Protein AF-F8LF29-F1 (afdb_monomer)

Mean predicted aligned error: 11.32 Å

Foldseek 3Di:
DDDDDDDDDDDDDPPDDDQDPVRDDPVVVVVVVVVVVVVPDPVLLVLCLVVVLQLLCQLLLPFVVLVGDLDDQFLSNLLSLVLQLLVLVVVVCVPPPDDDPLVVQLSVLLNLLSVPPPPPPPDPPDPDDPDQPQEDDPHFKHWDRLQAAEDRFGKTKMKGALDPDDDQQAKIKMWIFGLDDPDLPRQKGQGTDMFIDRGSVRVVVLSNVSSVRYHPDCVPNVCSVRPPPTHQLVNCVVPDPDDQDPSSVQLSVLSVVSSPDMDGGSNRGHNSNVRSLVVSLVSQLSSLVNRPVPDHSVRSSVVSVVVSLVSCLRRVVVSSVVSVVSDDDDPSSVVVSVVSSCVRNVD

Secondary structure (DSSP, 8-state):
--PPP-----S---------TTS---HHHHHHHHHHHHHS--HHHHHHHHTHHHHHHHHHT--GGGT-------HHHHHHHHHHHHHHHHHHHTTSTT--HHHHHHHHHHHHHHHTTTTSSS-TT--PPPPS--S-SSSSEEEESS--EETTEE-EEEEEESSSS--TTS-EEEEEE----SSTT-SEE--EEEEEESSHHHHHHHHHHHHTTTT--HHHHHHHHT-TTSPPHHHHHHH--S---HHHHHHHHHHHHHHH--EE---SS-HHHHHHHHHHHHHHHHHHHHH-SSS-HHHHHHHHHHHHHHHIIIIIHHHHHHHHHHS---HHHHHHHHHHHHHHH--

Radius of gyration: 22.42 Å; Cα contacts (8 Å, |Δi|>4): 469; chains: 1; bounding box: 47×81×50 Å

Solvent-accessible surface area (backbone atoms only — not comparable to full-atom values): 19720 Å² total; per-residue (Å²): 143,81,83,84,81,84,81,89,75,82,91,73,90,74,83,76,77,82,71,50,100,80,74,56,81,61,66,65,57,56,52,50,50,53,52,50,58,69,67,45,79,52,66,41,57,52,50,36,58,80,37,33,66,48,47,49,26,11,74,71,43,41,28,59,96,77,75,39,66,55,76,62,92,47,47,61,46,19,47,28,47,51,49,53,28,50,52,48,33,50,64,61,49,78,72,53,91,81,73,56,75,65,58,58,50,35,52,51,38,42,47,57,21,61,62,83,58,82,80,71,88,64,62,100,84,55,87,69,74,83,70,85,80,81,65,46,88,88,40,60,42,22,64,38,77,69,33,48,32,32,64,86,46,43,26,32,33,33,37,26,55,46,51,94,69,90,56,64,74,42,47,31,38,38,35,42,27,38,71,58,52,93,44,98,81,42,64,54,20,52,33,37,50,50,34,50,30,67,22,47,72,59,45,50,54,47,49,55,56,49,39,67,29,55,71,34,56,64,89,67,38,49,58,68,79,64,38,85,87,58,41,33,47,64,59,47,65,73,71,48,90,66,90,71,51,71,68,31,46,52,49,41,54,37,47,47,51,47,43,66,40,74,43,75,40,80,87,41,26,18,47,32,31,41,28,42,53,51,48,52,42,51,43,41,23,54,36,40,54,69,68,44,81,85,59,50,62,68,53,24,46,52,51,20,51,51,53,46,51,47,41,41,53,63,17,40,46,50,52,47,53,52,42,56,75,76,42,98,70,54,73,70,54,50,54,51,50,52,53,51,49,45,72,74,58,67,116

Sequence (347 aa):
MTSPQIDLINGSGIYLIPMSSDGSADDSIFGELISLMQGAIDPDRLVIQENALEVIGGFLNLGVQVGWKEYGNDVRVGAAFIRCMLTEYSQSVSKLEGESDENEKILKRVSDCFANIGDLIQSPFWEKQPEEGYRPKTNRVRYDADVKGWQKHAVCRMVGNIASNYHSDYPFFEILVNSSKESIDSEICKPFYVTIHDNEKVLDKRRAVLSGLKLFPGEVAHPIYYSSSLKNPEVFLEKTSLRIGPNARRILEGLTFLSNVKLYTQKTGNCWIKQPMRCLLASLYLEILSVKQDVSPQEAWKAAKALYQEIQKTAGVSLIRELMSETTLSDSQIRTIDREISKRFSL

Structure (mmCIF, N/CA/C/O backbone):
data_AF-F8LF29-F1
#
_entry.id   AF-F8LF29-F1
#
loop_
_atom_site.group_PDB
_atom_site.id
_atom_site.type_symbol
_atom_site.label_atom_id
_atom_site.label_alt_id
_atom_site.label_comp_id
_atom_site.label_asym_id
_atom_site.label_entity_id
_atom_site.label_seq_id
_atom_site.pdbx_PDB_ins_code
_atom_site.Cartn_x
_atom_site.Cartn_y
_atom_site.Cartn_z
_atom_site.occupancy
_atom_site.B_iso_or_equiv
_atom_site.auth_seq_id
_atom_site.auth_comp_id
_atom_site.auth_asym_id
_atom_site.auth_atom_id
_atom_site.pdbx_PDB_model_num
ATOM 1 N N . MET A 1 1 ? 16.193 -62.984 -16.230 1.00 41.72 1 MET A N 1
ATOM 2 C CA . MET A 1 1 ? 15.141 -62.600 -17.191 1.00 41.72 1 MET A CA 1
ATOM 3 C C . MET A 1 1 ? 13.830 -62.544 -16.443 1.00 41.72 1 MET A C 1
ATOM 5 O O . MET A 1 1 ? 13.435 -63.586 -15.949 1.00 41.72 1 MET A O 1
ATOM 9 N N . THR A 1 2 ? 13.267 -61.340 -16.331 1.00 30.66 2 THR A N 1
ATOM 10 C CA . THR A 1 2 ? 11.842 -60.942 -16.311 1.00 30.66 2 THR A CA 1
ATOM 11 C C . THR A 1 2 ? 11.822 -59.527 -15.738 1.00 30.66 2 THR A C 1
ATOM 13 O O . THR A 1 2 ? 12.145 -59.328 -14.569 1.00 30.66 2 THR A O 1
ATOM 16 N N . SER A 1 3 ? 11.555 -58.544 -16.597 1.00 24.31 3 SER A N 1
ATOM 17 C CA . SER A 1 3 ? 11.440 -57.129 -16.239 1.00 24.31 3 SER A CA 1
ATOM 18 C C . SER A 1 3 ? 10.264 -56.903 -15.283 1.00 24.31 3 SER A C 1
ATOM 20 O O . SER A 1 3 ? 9.201 -57.477 -15.528 1.00 24.31 3 SER A O 1
ATOM 22 N N . PRO A 1 4 ? 10.382 -56.044 -14.256 1.00 27.55 4 PRO A N 1
ATOM 23 C CA . PRO A 1 4 ? 9.212 -55.521 -13.567 1.00 27.55 4 PRO A CA 1
ATOM 24 C C . PRO A 1 4 ? 8.527 -54.484 -14.466 1.00 27.55 4 PRO A C 1
ATOM 26 O O . PRO A 1 4 ? 9.173 -53.579 -14.997 1.00 27.55 4 PRO A O 1
ATOM 29 N N . GLN A 1 5 ? 7.225 -54.664 -14.665 1.00 26.00 5 GLN A N 1
ATOM 30 C CA . GLN A 1 5 ? 6.344 -53.746 -15.380 1.00 26.00 5 GLN A CA 1
ATOM 31 C C . GLN A 1 5 ? 6.219 -52.419 -14.617 1.00 26.00 5 GLN A C 1
ATOM 33 O O . GLN A 1 5 ? 6.087 -52.409 -13.396 1.00 26.00 5 GLN A O 1
ATOM 38 N N . ILE A 1 6 ? 6.259 -51.306 -15.353 1.00 25.73 6 ILE A N 1
ATOM 39 C CA . ILE A 1 6 ? 5.908 -49.974 -14.856 1.00 25.73 6 ILE A CA 1
ATOM 40 C C . ILE A 1 6 ? 4.407 -49.802 -15.081 1.00 25.73 6 ILE A C 1
ATOM 42 O O . ILE A 1 6 ? 3.975 -49.640 -16.223 1.00 25.73 6 ILE A O 1
ATOM 46 N N . ASP A 1 7 ? 3.628 -49.821 -14.003 1.00 25.25 7 ASP A N 1
ATOM 47 C CA . ASP A 1 7 ? 2.252 -49.337 -14.029 1.00 25.25 7 ASP A CA 1
ATOM 48 C C . ASP A 1 7 ? 2.263 -47.808 -13.910 1.00 25.25 7 ASP A C 1
ATOM 50 O O . ASP A 1 7 ? 2.635 -47.231 -12.887 1.00 25.25 7 ASP A O 1
ATOM 54 N N . LEU A 1 8 ? 1.864 -47.140 -14.993 1.00 27.53 8 LEU A N 1
ATOM 55 C CA . LEU A 1 8 ? 1.551 -45.714 -15.016 1.00 27.53 8 LEU A CA 1
ATOM 56 C C . LEU A 1 8 ? 0.235 -45.490 -14.261 1.00 27.53 8 LEU A C 1
ATOM 58 O O . LEU A 1 8 ? -0.845 -45.655 -14.826 1.00 27.53 8 LEU A O 1
ATOM 62 N N . ILE A 1 9 ? 0.324 -45.091 -12.991 1.00 28.77 9 ILE A N 1
ATOM 63 C CA . ILE A 1 9 ? -0.816 -44.543 -12.251 1.00 28.77 9 ILE A CA 1
ATOM 64 C C . ILE A 1 9 ? -0.706 -43.017 -12.234 1.00 28.77 9 ILE A C 1
ATOM 66 O O . ILE A 1 9 ? 0.283 -42.429 -11.802 1.00 28.77 9 ILE A O 1
ATOM 70 N N . ASN A 1 10 ? -1.760 -42.403 -12.763 1.00 29.56 10 ASN A N 1
ATOM 71 C CA . ASN A 1 10 ? -2.004 -40.975 -12.882 1.00 29.56 10 ASN A CA 1
ATOM 72 C C . ASN A 1 10 ? -1.701 -40.172 -11.602 1.00 29.56 10 ASN A C 1
ATOM 74 O O . ASN A 1 10 ? -2.239 -40.456 -10.539 1.00 29.56 10 ASN A O 1
ATOM 78 N N . GLY A 1 11 ? -0.953 -39.079 -11.773 1.00 33.38 11 GLY A N 1
ATOM 79 C CA . GLY A 1 11 ? -1.376 -37.750 -11.321 1.00 33.38 11 GLY A CA 1
ATOM 80 C C . GLY A 1 11 ? -1.658 -37.536 -9.832 1.00 33.38 11 GLY A C 1
ATOM 81 O O . GLY A 1 11 ? -2.742 -37.082 -9.495 1.00 33.38 11 GLY A O 1
ATOM 82 N N . SER A 1 12 ? -0.670 -37.751 -8.965 1.00 28.16 12 SER A N 1
ATOM 83 C CA . SER A 1 12 ? -0.536 -37.024 -7.691 1.00 28.16 12 SER A CA 1
ATOM 84 C C . SER A 1 12 ? 0.843 -37.312 -7.105 1.00 28.16 12 SER A C 1
ATOM 86 O O . SER A 1 12 ? 1.052 -38.343 -6.468 1.00 28.16 12 SER A O 1
ATOM 88 N N . GLY A 1 13 ? 1.806 -36.426 -7.366 1.00 25.38 13 GLY A N 1
ATOM 89 C CA . GLY A 1 13 ? 3.142 -36.504 -6.782 1.00 25.38 13 GLY A CA 1
ATOM 90 C C . GLY A 1 13 ? 3.093 -36.218 -5.284 1.00 25.38 13 GLY A C 1
ATOM 91 O O . GLY A 1 13 ? 3.271 -35.079 -4.867 1.00 25.38 13 GLY A O 1
ATOM 92 N N . ILE A 1 14 ? 2.845 -37.248 -4.478 1.00 27.73 14 ILE A N 1
ATOM 93 C CA . ILE A 1 14 ? 3.242 -3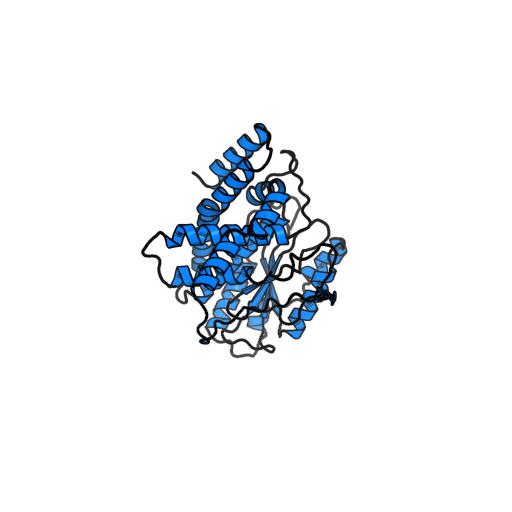7.255 -3.072 1.00 27.73 14 ILE A CA 1
ATOM 94 C C . ILE A 1 14 ? 4.708 -37.680 -3.068 1.00 27.73 14 ILE A C 1
ATOM 96 O O . ILE A 1 14 ? 5.025 -38.837 -3.339 1.00 27.73 14 ILE A O 1
ATOM 100 N N . TYR A 1 15 ? 5.608 -36.736 -2.798 1.00 29.92 15 TYR A N 1
ATOM 101 C CA . TYR A 1 15 ? 7.000 -37.061 -2.509 1.00 29.92 15 TYR A CA 1
ATOM 102 C C . TYR A 1 15 ? 7.039 -37.783 -1.160 1.00 29.92 15 TYR A C 1
ATOM 104 O O . TYR A 1 15 ? 6.847 -37.174 -0.110 1.00 29.92 15 TYR A O 1
ATOM 112 N N . LEU A 1 16 ? 7.233 -39.101 -1.192 1.00 29.56 16 LEU A N 1
ATOM 113 C CA . LEU A 1 16 ? 7.549 -39.872 0.003 1.00 29.56 16 LEU A CA 1
ATOM 114 C C . LEU A 1 16 ? 8.985 -39.533 0.405 1.00 29.56 16 LEU A C 1
ATOM 116 O O . LEU A 1 16 ? 9.927 -39.880 -0.305 1.00 29.56 16 LEU A O 1
ATOM 120 N N . ILE A 1 17 ? 9.139 -38.841 1.533 1.00 34.69 17 ILE A N 1
ATOM 121 C CA . ILE A 1 17 ? 10.437 -38.666 2.186 1.00 34.69 17 ILE A CA 1
ATOM 122 C C . ILE A 1 17 ? 10.877 -40.060 2.662 1.00 34.69 17 ILE A C 1
ATOM 124 O O . ILE A 1 17 ? 10.140 -40.684 3.434 1.00 34.69 17 ILE A O 1
ATOM 128 N N . PRO A 1 18 ? 12.030 -40.585 2.215 1.00 32.19 18 PRO A N 1
ATOM 129 C CA . PRO A 1 18 ? 12.558 -41.817 2.770 1.00 32.19 18 PRO A CA 1
ATOM 130 C C . PRO A 1 18 ? 12.973 -41.537 4.215 1.00 32.19 18 PRO A C 1
ATOM 132 O O . PRO A 1 18 ? 13.898 -40.773 4.470 1.00 32.19 18 PRO A O 1
ATOM 135 N N . MET A 1 19 ? 12.259 -42.132 5.168 1.00 29.61 19 MET A N 1
ATOM 136 C CA . MET A 1 19 ? 12.717 -42.171 6.553 1.00 29.61 19 MET A CA 1
ATOM 137 C C . MET A 1 19 ? 13.898 -43.137 6.630 1.00 29.61 19 MET A C 1
ATOM 139 O O . MET A 1 19 ? 13.806 -44.264 6.133 1.00 29.61 19 MET A O 1
ATOM 143 N N . SER A 1 20 ? 14.999 -42.708 7.243 1.00 41.22 20 SER A N 1
ATOM 144 C CA . SER A 1 20 ? 16.078 -43.618 7.613 1.00 41.22 20 SER A CA 1
ATOM 145 C C . SER A 1 20 ? 15.539 -44.702 8.554 1.00 41.22 20 SER A C 1
ATOM 147 O O . SER A 1 20 ? 14.552 -44.520 9.273 1.00 41.22 20 SER A O 1
ATOM 149 N N . SER A 1 21 ? 16.181 -45.869 8.534 1.00 45.34 21 SER A N 1
ATOM 150 C CA . SER A 1 21 ? 15.761 -47.075 9.262 1.00 45.34 21 SER A CA 1
ATOM 151 C C . SER A 1 21 ? 15.747 -46.946 10.794 1.00 45.34 21 SER A C 1
ATOM 153 O O . SER A 1 21 ? 15.342 -47.884 11.475 1.00 45.34 21 SER A O 1
ATOM 155 N N . ASP A 1 22 ? 16.184 -45.814 11.340 1.00 49.25 22 ASP A N 1
ATOM 156 C CA . ASP A 1 22 ? 16.239 -45.484 12.766 1.00 49.25 22 ASP A CA 1
ATOM 157 C C . ASP A 1 22 ? 15.263 -44.368 13.190 1.00 49.25 22 ASP A C 1
ATOM 159 O O . ASP A 1 22 ? 15.156 -44.068 14.378 1.00 49.25 22 ASP A O 1
ATOM 163 N N . GLY A 1 23 ? 14.486 -43.798 12.260 1.00 42.38 23 GLY A N 1
ATOM 164 C CA . GLY A 1 23 ? 13.413 -42.849 12.575 1.00 42.38 23 GLY A CA 1
ATOM 165 C C . GLY A 1 23 ? 13.875 -41.453 13.014 1.00 42.38 23 GLY A C 1
ATOM 166 O O . GLY A 1 23 ? 13.036 -40.641 13.407 1.00 42.38 23 GLY A O 1
ATOM 167 N N . SER A 1 24 ? 15.169 -41.141 12.927 1.00 43.03 24 SER A N 1
ATOM 168 C CA . SER A 1 24 ? 15.668 -39.763 12.976 1.00 43.03 24 SER A CA 1
ATOM 169 C C . SER A 1 24 ? 15.567 -39.125 11.592 1.00 43.03 24 SER A C 1
ATOM 171 O O . SER A 1 24 ? 16.074 -39.675 10.623 1.00 43.03 24 SER A O 1
ATOM 173 N N . ALA A 1 25 ? 14.922 -37.961 11.484 1.00 40.19 25 ALA A N 1
ATOM 174 C CA . ALA A 1 25 ? 15.011 -37.155 10.272 1.00 40.19 25 ALA A CA 1
ATOM 175 C C . ALA A 1 25 ? 16.486 -36.795 10.036 1.00 40.19 25 ALA A C 1
ATOM 177 O O . ALA A 1 25 ? 17.128 -36.219 10.911 1.00 40.19 25 ALA A O 1
ATOM 178 N N . ASP A 1 26 ? 17.030 -37.189 8.887 1.00 42.56 26 ASP A N 1
ATOM 179 C CA . ASP A 1 26 ? 18.387 -36.837 8.489 1.00 42.56 26 ASP A CA 1
ATOM 180 C C . ASP A 1 26 ? 18.434 -35.323 8.218 1.00 42.56 26 ASP A C 1
ATOM 182 O O . ASP A 1 26 ? 17.941 -34.838 7.194 1.00 42.56 26 ASP A O 1
ATOM 186 N N . ASP A 1 27 ? 18.979 -34.562 9.170 1.00 43.75 27 ASP A N 1
ATOM 187 C CA . ASP A 1 27 ? 19.102 -33.099 9.104 1.00 43.75 27 ASP A CA 1
ATOM 188 C C . ASP A 1 27 ? 19.911 -32.632 7.873 1.00 43.75 27 ASP A C 1
ATOM 190 O O . ASP A 1 27 ? 19.793 -31.475 7.455 1.00 43.75 27 ASP A O 1
ATOM 194 N N . SER A 1 28 ? 20.682 -33.526 7.233 1.00 43.78 28 SER A N 1
ATOM 195 C CA . SER A 1 28 ? 21.384 -33.232 5.977 1.00 43.78 28 SER A CA 1
ATOM 196 C C . SER A 1 28 ? 20.431 -33.075 4.785 1.00 43.78 28 SER A C 1
ATOM 198 O O . SER A 1 28 ? 20.654 -32.204 3.944 1.00 43.78 28 SER A O 1
ATOM 200 N N . ILE A 1 29 ? 19.311 -33.811 4.763 1.00 44.00 29 ILE A N 1
ATOM 201 C CA . ILE A 1 29 ? 18.286 -33.716 3.713 1.00 44.00 29 ILE A CA 1
ATOM 202 C C . ILE A 1 29 ? 17.514 -32.403 3.850 1.00 44.00 29 ILE A C 1
ATOM 204 O O . ILE A 1 29 ? 17.211 -31.768 2.845 1.00 44.00 29 ILE A O 1
ATOM 208 N N . PHE A 1 30 ? 17.239 -31.942 5.077 1.00 41.19 30 PHE A N 1
ATOM 209 C CA . PHE A 1 30 ? 16.645 -30.618 5.307 1.00 41.19 30 PHE A CA 1
ATOM 210 C C . PHE A 1 30 ? 17.596 -29.487 4.900 1.00 41.19 30 PHE A C 1
ATOM 212 O O . PHE A 1 30 ? 17.154 -28.511 4.292 1.00 41.19 30 PHE A O 1
ATOM 219 N N . GLY A 1 31 ? 18.896 -29.632 5.175 1.00 34.50 31 GLY A N 1
ATOM 220 C CA . GLY A 1 31 ? 19.927 -28.700 4.717 1.00 34.50 31 GLY A CA 1
ATOM 221 C C . GLY A 1 31 ? 20.030 -28.628 3.190 1.00 34.50 31 GLY A C 1
ATOM 222 O O . GLY A 1 31 ? 20.045 -27.530 2.632 1.00 34.50 31 GLY A O 1
ATOM 223 N N . GLU A 1 32 ? 20.021 -29.773 2.502 1.00 35.56 32 GLU A N 1
ATOM 224 C CA . GLU A 1 32 ? 20.020 -29.836 1.035 1.00 35.56 32 GLU A CA 1
ATOM 225 C C . GLU A 1 32 ? 18.709 -29.334 0.422 1.00 35.56 32 GLU A C 1
ATOM 227 O O . GLU A 1 32 ? 18.763 -28.635 -0.584 1.00 35.56 32 GLU A O 1
ATOM 232 N N . LEU A 1 33 ? 17.542 -29.592 1.030 1.00 34.50 33 LEU A N 1
ATOM 233 C CA . LEU A 1 33 ? 16.257 -29.061 0.554 1.00 34.50 33 LEU A CA 1
ATOM 234 C C . LEU A 1 33 ? 16.196 -27.533 0.681 1.00 34.50 33 LEU A C 1
ATOM 236 O O . LEU A 1 33 ? 15.739 -26.860 -0.238 1.00 34.50 33 LEU A O 1
ATOM 240 N N . ILE A 1 34 ? 16.691 -26.976 1.793 1.00 38.50 34 ILE A N 1
ATOM 241 C CA . ILE A 1 34 ? 16.800 -25.524 1.997 1.00 38.50 34 ILE A CA 1
ATOM 242 C C . ILE A 1 34 ? 17.796 -24.923 0.996 1.00 38.50 34 ILE A C 1
ATOM 244 O O . ILE A 1 34 ? 17.520 -23.865 0.435 1.00 38.50 34 ILE A O 1
ATOM 248 N N . SER A 1 35 ? 18.904 -25.608 0.701 1.00 32.78 35 SER A N 1
ATOM 249 C CA . SER A 1 35 ? 19.893 -25.162 -0.291 1.00 32.78 35 SER A CA 1
ATOM 250 C C . SER A 1 35 ? 19.381 -25.278 -1.742 1.00 32.78 35 SER A C 1
ATOM 252 O O . SER A 1 35 ? 19.618 -24.388 -2.555 1.00 32.78 35 SER A O 1
ATOM 254 N N . LEU A 1 36 ? 18.573 -26.297 -2.060 1.00 31.55 36 LEU A N 1
ATOM 255 C CA . LEU A 1 36 ? 17.854 -26.448 -3.336 1.00 31.55 36 LEU A CA 1
ATOM 256 C C . LEU A 1 36 ? 16.732 -25.413 -3.498 1.00 31.55 36 LEU A C 1
ATOM 258 O O . LEU A 1 36 ? 16.532 -24.903 -4.597 1.00 31.55 36 LEU A O 1
ATOM 262 N N . MET A 1 37 ? 16.036 -25.051 -2.416 1.00 34.69 37 MET A N 1
ATOM 263 C CA . MET A 1 37 ? 15.055 -23.957 -2.401 1.00 34.69 37 MET A CA 1
ATOM 264 C C . MET A 1 37 ? 15.716 -22.575 -2.491 1.00 34.69 37 MET A C 1
ATOM 266 O O . MET A 1 37 ? 15.114 -21.658 -3.038 1.00 34.69 37 MET A O 1
ATOM 270 N N . GLN A 1 38 ? 16.956 -22.428 -2.017 1.00 37.03 38 GLN A N 1
ATOM 271 C CA . GLN A 1 38 ? 17.791 -21.242 -2.245 1.00 37.03 38 GLN A CA 1
ATOM 272 C C . GLN A 1 38 ? 18.355 -21.180 -3.678 1.00 37.03 38 GLN A C 1
ATOM 274 O O . GLN A 1 38 ? 18.694 -20.097 -4.146 1.00 37.03 38 GLN A O 1
ATOM 279 N N . GLY A 1 39 ? 18.440 -22.319 -4.378 1.00 31.75 39 GLY A N 1
ATOM 280 C CA . GLY A 1 39 ? 18.811 -22.416 -5.795 1.00 31.75 39 GLY A CA 1
ATOM 281 C C . GLY A 1 39 ? 17.634 -22.363 -6.780 1.00 31.75 39 GLY A C 1
ATOM 282 O O . GLY A 1 39 ? 17.853 -22.235 -7.985 1.00 31.75 39 GLY A O 1
ATOM 283 N N . ALA A 1 40 ? 16.389 -22.448 -6.304 1.00 40.59 40 ALA A N 1
ATOM 284 C CA . ALA A 1 40 ? 15.209 -22.199 -7.121 1.00 40.59 40 ALA A CA 1
ATOM 285 C C . ALA A 1 40 ? 15.085 -20.689 -7.358 1.00 40.59 40 ALA A C 1
ATOM 287 O O . ALA A 1 40 ? 15.108 -19.911 -6.406 1.00 40.59 40 ALA A O 1
ATOM 288 N N . ILE A 1 41 ? 14.960 -20.271 -8.621 1.00 50.59 41 ILE A N 1
ATOM 289 C CA . ILE A 1 41 ? 14.674 -18.872 -8.963 1.00 50.59 41 ILE A CA 1
ATOM 290 C C . ILE A 1 41 ? 13.435 -18.460 -8.167 1.00 50.59 41 ILE A C 1
ATOM 292 O O . ILE A 1 41 ? 12.369 -19.049 -8.355 1.00 50.59 41 ILE A O 1
ATOM 296 N N . ASP A 1 42 ? 13.597 -17.486 -7.267 1.00 68.81 42 ASP A N 1
ATOM 297 C CA . ASP A 1 42 ? 12.503 -16.889 -6.506 1.00 68.81 42 ASP A CA 1
ATOM 298 C C . ASP A 1 42 ? 11.383 -16.520 -7.502 1.00 68.81 42 ASP A C 1
ATOM 300 O O . ASP A 1 42 ? 11.617 -15.686 -8.385 1.00 68.81 42 ASP A O 1
ATOM 304 N N . PRO A 1 43 ? 10.194 -17.155 -7.432 1.00 72.00 43 PRO A N 1
ATOM 305 C CA . PRO A 1 43 ? 9.112 -16.904 -8.380 1.00 72.00 43 PRO A CA 1
ATOM 306 C C . PRO A 1 43 ? 8.738 -15.424 -8.463 1.00 72.00 43 PRO A C 1
ATOM 308 O O . PRO A 1 43 ? 8.320 -14.953 -9.520 1.00 72.00 43 PRO A O 1
ATOM 311 N N . ASP A 1 44 ? 8.929 -14.677 -7.374 1.00 79.12 44 ASP A N 1
ATOM 312 C CA . ASP A 1 44 ? 8.721 -13.238 -7.374 1.00 79.12 44 ASP A CA 1
ATOM 313 C C . ASP A 1 44 ? 9.775 -12.514 -8.202 1.00 79.12 44 ASP A C 1
ATOM 315 O O . ASP A 1 44 ? 9.406 -11.641 -8.989 1.00 79.12 44 ASP A O 1
ATOM 319 N N . ARG A 1 45 ? 11.053 -12.909 -8.084 1.00 82.19 45 ARG A N 1
ATOM 320 C CA . ARG A 1 45 ? 12.147 -12.381 -8.915 1.00 82.19 45 ARG A CA 1
ATOM 321 C C . ARG A 1 45 ? 11.892 -12.637 -10.396 1.00 82.19 45 ARG A C 1
ATOM 323 O O . ARG A 1 45 ? 12.015 -11.709 -11.189 1.00 82.19 45 ARG A O 1
ATOM 330 N N . LEU A 1 46 ? 11.437 -13.836 -10.757 1.00 82.12 46 LEU A N 1
ATOM 331 C CA . LEU A 1 46 ? 11.079 -14.143 -12.144 1.00 82.12 46 LEU A CA 1
ATOM 332 C C . LEU A 1 46 ? 9.945 -13.234 -12.648 1.00 82.12 46 LEU A C 1
ATOM 334 O O . LEU A 1 46 ? 10.058 -12.628 -13.711 1.00 82.12 46 LEU A O 1
ATOM 338 N N . VAL A 1 47 ? 8.873 -13.073 -11.863 1.00 84.00 47 VAL A N 1
ATOM 339 C CA . VAL A 1 47 ? 7.733 -12.217 -12.232 1.00 84.00 47 VAL A CA 1
ATOM 340 C C . VAL A 1 47 ? 8.151 -10.753 -12.393 1.00 84.00 47 VAL A C 1
ATOM 342 O O . VAL A 1 47 ? 7.700 -10.092 -13.334 1.00 84.00 47 VAL A O 1
ATOM 345 N N . ILE A 1 48 ? 8.994 -10.215 -11.504 1.00 87.44 48 ILE A N 1
ATOM 346 C CA . ILE A 1 48 ? 9.469 -8.829 -11.640 1.00 87.44 48 ILE A CA 1
ATOM 347 C C . ILE A 1 48 ? 10.455 -8.667 -12.800 1.00 87.44 48 ILE A C 1
ATOM 349 O O . ILE A 1 48 ? 10.432 -7.612 -13.424 1.00 87.44 48 ILE A O 1
ATOM 353 N N . GLN A 1 49 ? 11.260 -9.684 -13.128 1.00 87.44 49 GLN A N 1
ATOM 354 C CA . GLN A 1 49 ? 12.162 -9.681 -14.287 1.00 87.44 49 GLN A CA 1
ATOM 355 C C . GLN A 1 49 ? 11.376 -9.677 -15.602 1.00 87.44 49 GLN A C 1
ATOM 357 O O . GLN A 1 49 ? 11.614 -8.835 -16.467 1.00 87.44 49 GLN A O 1
ATOM 362 N N . GLU A 1 50 ? 10.365 -10.540 -15.733 1.00 86.19 50 GLU A N 1
ATOM 363 C CA . GLU A 1 50 ? 9.477 -10.574 -16.905 1.00 86.19 50 GLU A CA 1
ATOM 364 C C . GLU A 1 50 ? 8.716 -9.253 -17.117 1.00 86.19 50 GLU A C 1
ATOM 366 O O . GLU A 1 50 ? 8.322 -8.928 -18.237 1.00 86.19 50 GLU A O 1
ATOM 371 N N . ASN A 1 51 ? 8.529 -8.476 -16.045 1.00 86.88 51 ASN A N 1
ATOM 372 C CA . ASN A 1 51 ? 7.832 -7.189 -16.037 1.00 86.88 51 ASN A CA 1
ATOM 373 C C . ASN A 1 51 ? 8.772 -6.029 -15.655 1.00 86.88 51 ASN A C 1
ATOM 375 O O . ASN A 1 51 ? 8.329 -5.026 -15.083 1.00 86.88 51 ASN A O 1
ATOM 379 N N . ALA A 1 52 ? 10.075 -6.159 -15.938 1.00 88.50 52 ALA A N 1
ATOM 380 C CA . ALA A 1 52 ? 11.095 -5.230 -15.456 1.00 88.50 52 ALA A CA 1
ATOM 381 C C . ALA A 1 52 ? 10.800 -3.785 -15.864 1.00 88.50 52 ALA A C 1
ATOM 383 O O . ALA A 1 52 ? 10.952 -2.862 -15.058 1.00 88.50 52 ALA A O 1
ATOM 384 N N . LEU A 1 53 ? 10.318 -3.574 -17.096 1.00 86.19 53 LEU A N 1
ATOM 385 C CA . LEU A 1 53 ? 10.031 -2.229 -17.568 1.00 86.19 53 LEU A CA 1
ATOM 386 C C . LEU A 1 53 ? 8.893 -1.584 -16.754 1.00 86.19 53 LEU A C 1
ATOM 388 O O . LEU A 1 53 ? 8.985 -0.458 -16.265 1.00 86.19 53 LEU A O 1
ATOM 392 N N . GLU A 1 54 ? 7.810 -2.317 -16.553 1.00 85.06 54 GLU A N 1
ATOM 393 C CA . GLU A 1 54 ? 6.649 -1.889 -15.787 1.00 85.06 54 GLU A CA 1
ATOM 394 C C . GLU A 1 54 ? 6.999 -1.616 -14.318 1.00 85.06 54 GLU A C 1
ATOM 396 O O . GLU A 1 54 ? 6.511 -0.633 -13.747 1.00 85.06 54 GLU A O 1
ATOM 401 N N . VAL A 1 55 ? 7.865 -2.446 -13.726 1.00 89.50 55 VAL A N 1
ATOM 402 C CA . VAL A 1 55 ? 8.377 -2.287 -12.357 1.00 89.50 55 VAL A CA 1
ATOM 403 C C . VAL A 1 55 ? 9.217 -1.017 -12.232 1.00 89.50 55 VAL A C 1
ATOM 405 O O . VAL A 1 55 ? 8.902 -0.166 -11.396 1.00 89.50 55 VAL A O 1
ATOM 408 N N . ILE A 1 56 ? 10.224 -0.834 -13.094 1.00 89.50 56 ILE A N 1
ATOM 409 C CA . ILE A 1 56 ? 11.097 0.352 -13.096 1.00 89.50 56 ILE A CA 1
ATOM 410 C C . ILE A 1 56 ? 10.266 1.624 -13.300 1.00 89.50 56 ILE A C 1
ATOM 412 O O . ILE A 1 56 ? 10.357 2.577 -12.516 1.00 89.50 56 ILE A O 1
ATOM 416 N N . GLY A 1 57 ? 9.410 1.635 -14.326 1.00 85.94 57 GLY A N 1
ATOM 417 C CA . GLY A 1 57 ? 8.557 2.776 -14.636 1.00 85.94 57 GLY A CA 1
ATOM 418 C C . GLY A 1 57 ? 7.563 3.090 -13.517 1.00 85.94 57 GLY A C 1
ATOM 419 O O . GLY A 1 57 ? 7.357 4.255 -13.177 1.00 85.94 57 GLY A O 1
ATOM 420 N N . GLY A 1 58 ? 6.982 2.071 -12.884 1.00 86.50 58 GLY A N 1
ATOM 421 C CA . GLY A 1 58 ? 6.078 2.228 -11.747 1.00 86.50 58 GLY A CA 1
ATOM 422 C C . GLY A 1 58 ? 6.765 2.754 -10.482 1.00 86.50 58 GLY A C 1
ATOM 423 O O . GLY A 1 58 ? 6.271 3.701 -9.864 1.00 86.50 58 GLY A O 1
ATOM 424 N N . PHE A 1 59 ? 7.924 2.199 -10.122 1.00 89.69 59 PHE A N 1
ATOM 425 C CA . PHE A 1 59 ? 8.710 2.617 -8.956 1.00 89.69 59 PHE A CA 1
ATOM 426 C C . PHE A 1 59 ? 9.147 4.087 -9.063 1.00 89.69 59 PHE A C 1
ATOM 428 O O . PHE A 1 59 ? 8.966 4.876 -8.126 1.00 89.69 59 PHE A O 1
ATOM 435 N N . LEU A 1 60 ? 9.646 4.480 -10.241 1.00 88.06 60 LEU A N 1
ATOM 436 C CA . LEU A 1 60 ? 10.163 5.823 -10.524 1.00 88.06 60 LEU A CA 1
ATOM 437 C C . LEU A 1 60 ? 9.094 6.803 -11.045 1.00 88.06 60 LEU A C 1
ATOM 439 O O . LEU A 1 60 ? 9.388 7.979 -11.257 1.00 88.06 60 LEU A O 1
ATOM 443 N N . ASN A 1 61 ? 7.835 6.379 -11.198 1.00 82.25 61 ASN A N 1
ATOM 444 C CA . ASN A 1 61 ? 6.748 7.145 -11.830 1.00 82.25 61 ASN A CA 1
ATOM 445 C C . ASN A 1 61 ? 7.082 7.659 -13.260 1.00 82.25 61 ASN A C 1
ATOM 447 O O . ASN A 1 61 ? 6.728 8.791 -13.609 1.00 82.25 61 ASN A O 1
ATOM 451 N N . LEU A 1 62 ? 7.776 6.871 -14.084 1.00 81.75 62 LEU A N 1
ATOM 452 C CA . LEU A 1 62 ? 8.070 7.201 -15.488 1.00 81.75 62 LEU A CA 1
ATOM 453 C C . LEU A 1 62 ? 6.840 6.931 -16.368 1.00 81.75 62 LEU A C 1
ATOM 455 O O . LEU A 1 62 ? 6.171 5.923 -16.176 1.00 81.75 62 LEU A O 1
ATOM 459 N N . GLY A 1 63 ? 6.533 7.817 -17.323 1.00 69.62 63 GLY A N 1
ATOM 460 C CA . GLY A 1 63 ? 5.344 7.719 -18.191 1.00 69.62 63 GLY A CA 1
ATOM 461 C C . GLY A 1 63 ? 5.642 7.533 -19.684 1.00 69.62 63 GLY A C 1
ATOM 462 O O . GLY A 1 63 ? 6.798 7.391 -20.094 1.00 69.62 63 GLY A O 1
ATOM 463 N N . VAL A 1 64 ? 4.584 7.613 -20.505 1.00 59.00 64 VAL A N 1
ATOM 464 C CA . VAL A 1 64 ? 4.606 7.393 -21.975 1.00 59.00 64 VAL A CA 1
ATOM 465 C C . VAL A 1 64 ? 5.619 8.270 -22.714 1.00 59.00 64 VAL A C 1
ATOM 467 O O . VAL A 1 64 ? 6.206 7.830 -23.699 1.00 59.00 64 VAL A O 1
ATOM 470 N N . GLN A 1 65 ? 5.895 9.481 -22.221 1.00 57.50 65 GLN A N 1
ATOM 471 C CA . GLN A 1 65 ? 6.893 10.383 -22.818 1.00 57.50 65 GLN A CA 1
ATOM 472 C C . GLN A 1 65 ? 8.312 9.789 -22.859 1.00 57.50 65 GLN A C 1
ATOM 474 O O . GLN A 1 65 ? 9.149 10.265 -23.617 1.00 57.50 65 GLN A O 1
ATOM 479 N N . VAL A 1 66 ? 8.583 8.748 -22.065 1.00 56.34 66 VAL A N 1
ATOM 480 C CA . VAL A 1 66 ? 9.881 8.058 -22.004 1.00 56.34 66 VAL A CA 1
ATOM 481 C C . VAL A 1 66 ? 9.790 6.653 -22.647 1.00 56.34 66 VAL A C 1
ATOM 483 O O . VAL A 1 66 ? 10.675 5.824 -22.474 1.00 56.34 66 VAL A O 1
ATOM 486 N N . GLY A 1 67 ? 8.714 6.361 -23.394 1.00 55.72 67 GLY A N 1
ATOM 487 C CA . GLY A 1 67 ? 8.513 5.083 -24.095 1.00 55.72 67 G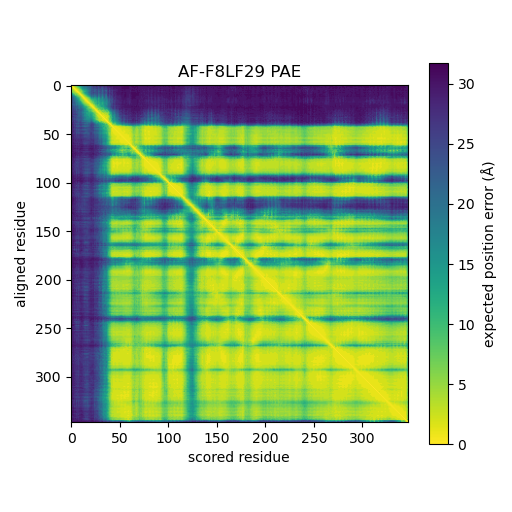LY A CA 1
ATOM 488 C C . GLY A 1 67 ? 8.025 3.927 -23.213 1.00 55.72 67 GLY A C 1
ATOM 489 O O . GLY A 1 67 ? 8.004 2.784 -23.662 1.00 55.72 67 GLY A O 1
ATOM 490 N N . TRP A 1 68 ? 7.622 4.204 -21.969 1.00 65.12 68 TRP A N 1
ATOM 491 C CA . TRP A 1 68 ? 7.133 3.192 -21.030 1.00 65.12 68 TRP A CA 1
ATOM 492 C C . TRP A 1 68 ? 5.638 2.975 -21.216 1.00 65.12 68 TRP A C 1
ATOM 494 O O . TRP A 1 68 ? 4.870 3.929 -21.372 1.00 65.12 68 TRP A O 1
ATOM 504 N N . LYS A 1 69 ? 5.212 1.714 -21.169 1.00 59.84 69 LYS A N 1
ATOM 505 C CA . LYS A 1 69 ? 3.791 1.382 -21.180 1.00 59.84 69 LYS A CA 1
ATOM 506 C C . LYS A 1 69 ? 3.196 1.742 -19.821 1.00 59.84 69 LYS A C 1
ATOM 508 O O . LYS A 1 69 ? 3.655 1.284 -18.782 1.00 59.84 69 LYS A O 1
ATOM 513 N N . GLU A 1 70 ? 2.136 2.541 -19.831 1.00 55.88 70 GLU A N 1
ATOM 514 C CA . GLU A 1 70 ? 1.335 2.807 -18.625 1.00 55.88 70 GLU A CA 1
ATOM 515 C C . GLU A 1 70 ? 0.384 1.649 -18.283 1.00 55.88 70 GLU A C 1
ATOM 517 O O . GLU A 1 70 ? -0.273 1.662 -17.243 1.00 55.88 70 GLU A O 1
ATOM 522 N N . TYR A 1 71 ? 0.320 0.636 -19.148 1.00 53.91 71 TYR A N 1
ATOM 523 C CA . TYR A 1 71 ? -0.543 -0.522 -18.987 1.00 53.91 71 TYR A CA 1
ATOM 524 C C . TYR A 1 71 ? 0.186 -1.631 -18.222 1.00 53.91 71 TYR A C 1
ATOM 526 O O . TYR A 1 71 ? 1.044 -2.308 -18.773 1.00 53.91 71 TYR A O 1
ATOM 534 N N . GLY A 1 72 ? -0.204 -1.839 -16.970 1.00 55.53 72 GLY A N 1
ATOM 535 C CA . GLY A 1 72 ? -0.143 -3.140 -16.306 1.00 55.53 72 GLY A CA 1
ATOM 536 C C . GLY A 1 72 ? -1.577 -3.583 -16.030 1.00 55.53 72 GLY A C 1
ATOM 537 O O . GLY A 1 72 ? -2.454 -2.735 -15.943 1.00 55.53 72 GLY A O 1
ATOM 538 N N . ASN A 1 73 ? -1.847 -4.880 -15.925 1.00 56.28 73 ASN A N 1
ATOM 539 C CA . ASN A 1 73 ? -3.156 -5.383 -15.475 1.00 56.28 73 ASN A CA 1
ATOM 540 C C . ASN A 1 73 ? -3.019 -6.252 -14.218 1.00 56.28 73 ASN A C 1
ATOM 542 O O . ASN A 1 73 ? -3.952 -6.976 -13.860 1.00 56.28 73 ASN A O 1
ATOM 546 N N . ASP A 1 74 ? -1.844 -6.239 -13.577 1.00 69.88 74 ASP A N 1
ATOM 547 C CA . ASP A 1 74 ? -1.527 -7.229 -12.562 1.00 69.88 74 ASP A CA 1
ATOM 548 C C . ASP A 1 74 ? -0.869 -6.658 -11.305 1.00 69.88 74 ASP A C 1
ATOM 550 O O . ASP A 1 74 ? 0.342 -6.452 -11.234 1.00 69.88 74 ASP A O 1
ATOM 554 N N . VAL A 1 75 ? -1.685 -6.469 -10.262 1.00 65.88 75 VAL A N 1
ATOM 555 C CA . VAL A 1 75 ? -1.210 -6.120 -8.911 1.00 65.88 75 VAL A CA 1
ATOM 556 C C . VAL A 1 75 ? -0.272 -7.180 -8.328 1.00 65.88 75 VAL A C 1
ATOM 558 O O . VAL A 1 75 ? 0.468 -6.871 -7.397 1.00 65.88 75 VAL A O 1
ATOM 561 N N . ARG A 1 76 ? -0.267 -8.415 -8.862 1.00 72.06 76 ARG A N 1
ATOM 562 C CA . ARG A 1 76 ? 0.643 -9.477 -8.404 1.00 72.06 76 ARG A CA 1
ATOM 563 C C . ARG A 1 76 ? 2.101 -9.105 -8.648 1.00 72.06 76 ARG A C 1
ATOM 565 O O . ARG A 1 76 ? 2.919 -9.406 -7.790 1.00 72.06 76 ARG A O 1
ATOM 572 N N . VAL A 1 77 ? 2.403 -8.387 -9.735 1.00 82.75 77 VAL A N 1
ATOM 573 C CA . VAL A 1 77 ? 3.757 -7.882 -10.021 1.00 82.75 77 VAL A CA 1
ATOM 574 C C . VAL A 1 77 ? 4.182 -6.876 -8.954 1.00 82.75 77 VAL A C 1
ATOM 576 O O . VAL A 1 77 ? 5.275 -6.966 -8.408 1.00 82.75 77 VAL A O 1
ATOM 579 N N . GLY A 1 78 ? 3.296 -5.944 -8.595 1.00 86.19 78 GLY A N 1
ATOM 580 C CA . GLY A 1 78 ? 3.584 -4.983 -7.535 1.00 86.19 78 GLY A CA 1
ATOM 581 C C . GLY A 1 78 ? 3.741 -5.652 -6.168 1.00 86.19 78 GLY A C 1
ATOM 582 O O . GLY A 1 78 ? 4.646 -5.291 -5.426 1.00 86.19 78 GLY A O 1
ATOM 583 N N . ALA A 1 79 ? 2.919 -6.654 -5.844 1.00 84.00 79 ALA A N 1
ATOM 584 C CA . ALA A 1 79 ? 3.052 -7.422 -4.607 1.00 84.00 79 ALA A CA 1
ATOM 585 C C . ALA A 1 79 ? 4.349 -8.254 -4.555 1.00 84.00 79 ALA A C 1
ATOM 587 O O . ALA A 1 79 ? 5.007 -8.255 -3.517 1.00 84.00 79 ALA A O 1
ATOM 588 N N . ALA A 1 80 ? 4.735 -8.904 -5.659 1.00 85.19 80 ALA A N 1
ATOM 589 C CA . ALA A 1 80 ? 6.020 -9.595 -5.806 1.00 85.19 80 ALA A CA 1
ATOM 590 C C . ALA A 1 80 ? 7.189 -8.623 -5.601 1.00 85.19 80 ALA A C 1
ATOM 592 O O . ALA A 1 80 ? 8.068 -8.869 -4.783 1.00 85.19 80 ALA A O 1
ATOM 593 N N . PHE A 1 81 ? 7.127 -7.444 -6.225 1.00 89.62 81 PHE A N 1
ATOM 594 C CA . PHE A 1 81 ? 8.128 -6.399 -6.035 1.00 89.62 81 PHE A CA 1
ATOM 595 C C . PHE A 1 81 ? 8.239 -5.928 -4.573 1.00 89.62 81 PHE A C 1
ATOM 597 O O . PHE A 1 81 ? 9.351 -5.744 -4.077 1.00 89.62 81 PHE A O 1
ATOM 604 N N . ILE A 1 82 ? 7.120 -5.774 -3.846 1.00 90.50 82 ILE A N 1
ATOM 605 C CA . ILE A 1 82 ? 7.161 -5.477 -2.401 1.00 90.50 82 ILE A CA 1
ATOM 606 C C . ILE A 1 82 ? 7.842 -6.607 -1.625 1.00 90.50 82 ILE A C 1
ATOM 608 O O . ILE A 1 82 ? 8.674 -6.318 -0.766 1.00 90.50 82 ILE A O 1
ATOM 612 N N . ARG A 1 83 ? 7.511 -7.873 -1.910 1.00 87.62 83 ARG A N 1
ATOM 613 C CA . ARG A 1 83 ? 8.124 -9.021 -1.229 1.00 87.62 83 ARG A CA 1
ATOM 614 C C . ARG A 1 83 ? 9.630 -9.073 -1.466 1.00 87.62 83 ARG A C 1
ATOM 616 O O . ARG A 1 83 ? 10.364 -9.119 -0.486 1.00 87.62 83 ARG A O 1
ATOM 623 N N . CYS A 1 84 ? 10.093 -8.936 -2.709 1.00 88.62 84 CYS A N 1
ATOM 624 C CA . CYS A 1 84 ? 11.525 -8.859 -3.004 1.00 88.62 84 CYS A CA 1
ATOM 625 C C . CYS A 1 84 ? 12.198 -7.691 -2.265 1.00 88.62 84 CYS A C 1
ATOM 627 O O . CYS A 1 84 ? 13.248 -7.890 -1.662 1.00 88.62 84 CYS A O 1
ATOM 629 N N . MET A 1 85 ? 11.590 -6.493 -2.242 1.00 90.44 85 MET A N 1
ATOM 630 C CA . MET A 1 85 ? 12.143 -5.347 -1.500 1.00 90.44 85 MET A CA 1
ATOM 631 C C . MET A 1 85 ? 12.258 -5.620 0.003 1.00 90.44 85 MET A C 1
ATOM 633 O O . MET A 1 85 ? 13.256 -5.251 0.614 1.00 90.44 85 MET A O 1
ATOM 637 N N . LEU A 1 86 ? 11.241 -6.232 0.613 1.00 88.31 86 LEU A N 1
ATOM 638 C CA . LEU A 1 86 ? 11.253 -6.549 2.042 1.00 88.31 86 LEU A CA 1
ATOM 639 C C . LEU A 1 86 ? 12.278 -7.638 2.372 1.00 88.31 86 LEU A C 1
ATOM 641 O O . LEU A 1 86 ? 12.985 -7.507 3.370 1.00 88.31 86 LEU A O 1
ATOM 645 N N . THR A 1 87 ? 12.401 -8.664 1.526 1.00 85.31 87 THR A N 1
ATOM 646 C CA . THR A 1 87 ? 13.426 -9.709 1.655 1.00 85.31 87 THR A CA 1
ATOM 647 C C . THR A 1 87 ? 14.825 -9.102 1.582 1.00 85.31 87 THR A C 1
ATOM 649 O O . THR A 1 87 ? 15.603 -9.262 2.521 1.00 85.31 87 THR A O 1
ATOM 652 N N . GLU A 1 88 ? 15.114 -8.330 0.534 1.00 84.88 88 GLU A N 1
ATOM 653 C CA . GLU A 1 88 ? 16.400 -7.650 0.336 1.00 84.88 88 GLU A CA 1
ATOM 654 C C . GLU A 1 88 ? 16.728 -6.721 1.516 1.00 84.88 88 GLU A C 1
ATOM 656 O O . GLU A 1 88 ? 17.821 -6.767 2.082 1.00 84.88 88 GLU A O 1
ATOM 661 N N . TYR A 1 89 ? 15.752 -5.920 1.958 1.00 86.56 89 TYR A N 1
ATOM 662 C CA . TYR A 1 89 ? 15.943 -5.018 3.089 1.00 86.56 89 TYR A CA 1
ATOM 663 C C . TYR A 1 89 ? 16.235 -5.788 4.381 1.00 86.56 89 TYR A C 1
ATOM 665 O O . TYR A 1 89 ? 17.198 -5.464 5.075 1.00 86.56 89 TYR A O 1
ATOM 673 N N . SER A 1 90 ? 15.481 -6.853 4.674 1.00 80.44 90 SER A N 1
ATOM 674 C CA . SER A 1 90 ? 15.691 -7.667 5.878 1.00 80.44 90 SER A CA 1
ATOM 675 C C . SER A 1 90 ? 17.088 -8.295 5.936 1.00 80.44 90 SER A C 1
ATOM 677 O O . SER A 1 90 ? 17.718 -8.268 6.989 1.00 80.44 90 SER A O 1
ATOM 679 N N . GLN A 1 91 ? 17.615 -8.765 4.800 1.00 76.56 91 GLN A N 1
ATOM 680 C CA . GLN A 1 91 ? 18.970 -9.319 4.693 1.00 76.56 91 GLN A CA 1
ATOM 681 C C . GLN A 1 91 ? 20.064 -8.250 4.827 1.00 76.56 91 GLN A C 1
ATOM 683 O O . GLN A 1 91 ? 21.182 -8.549 5.259 1.00 76.56 91 GLN A O 1
ATOM 688 N N . SER A 1 92 ? 19.764 -7.008 4.435 1.00 72.81 92 SER A N 1
ATOM 689 C CA . SER A 1 92 ? 20.688 -5.879 4.579 1.00 72.81 92 SER A CA 1
ATOM 690 C C . SER A 1 92 ? 20.790 -5.392 6.030 1.00 72.81 92 SER A C 1
ATOM 692 O O . SER A 1 92 ? 21.883 -5.058 6.483 1.00 72.81 92 SER A O 1
ATOM 694 N N . VAL A 1 93 ? 19.678 -5.427 6.775 1.00 67.81 93 VAL A N 1
ATOM 695 C CA . VAL A 1 93 ? 19.593 -4.963 8.169 1.00 67.81 93 VAL A CA 1
ATOM 696 C C . VAL A 1 93 ? 19.989 -6.050 9.169 1.00 67.81 93 VAL A C 1
ATOM 698 O O . VAL A 1 93 ? 20.605 -5.737 10.179 1.00 67.81 93 VAL A O 1
ATOM 701 N N . SER A 1 94 ? 19.774 -7.338 8.873 1.00 55.22 94 SER A N 1
ATOM 702 C CA . SER A 1 94 ? 20.218 -8.451 9.736 1.00 55.22 94 SER A CA 1
ATOM 703 C C . SER A 1 94 ? 21.744 -8.538 9.917 1.00 55.22 94 SER A C 1
ATOM 705 O O . SER A 1 94 ? 22.234 -9.369 10.676 1.00 55.22 94 SER A O 1
ATOM 707 N N . LYS A 1 95 ? 22.506 -7.705 9.197 1.00 48.84 95 LYS A N 1
ATOM 708 C CA . LYS A 1 95 ? 23.964 -7.548 9.314 1.00 48.84 95 LYS A CA 1
ATOM 709 C C . LYS A 1 95 ? 24.376 -6.359 10.194 1.00 48.84 95 LYS A C 1
ATOM 711 O O . LYS A 1 95 ? 25.569 -6.138 10.381 1.00 48.84 95 LYS A O 1
ATOM 716 N N . LEU A 1 96 ? 23.416 -5.591 10.710 1.00 44.09 96 LEU A N 1
ATOM 717 C CA . LEU A 1 96 ? 23.631 -4.448 11.592 1.00 44.09 96 LEU A CA 1
ATOM 718 C C . LEU A 1 96 ? 23.214 -4.848 13.013 1.00 44.09 96 LEU A C 1
ATOM 720 O O . LEU A 1 96 ? 22.035 -4.881 13.354 1.00 44.09 96 LEU A O 1
ATOM 724 N N . GLU A 1 97 ? 24.195 -5.198 13.843 1.00 39.88 97 GLU A N 1
ATOM 725 C CA . GLU A 1 97 ? 23.973 -5.453 15.268 1.00 39.88 97 GLU A CA 1
ATOM 726 C C . GLU A 1 97 ? 23.408 -4.191 15.949 1.00 39.88 97 GLU A C 1
ATOM 728 O O . GLU A 1 97 ? 23.999 -3.114 15.854 1.00 39.88 97 GLU A O 1
ATOM 733 N N . GLY A 1 98 ? 22.279 -4.319 16.660 1.00 47.28 98 GLY A N 1
ATOM 734 C CA . GLY A 1 98 ? 21.784 -3.286 17.582 1.00 47.28 98 GLY A CA 1
ATOM 735 C C . GLY A 1 98 ? 20.420 -2.659 17.280 1.00 47.28 98 GLY A C 1
ATOM 736 O O . GLY A 1 98 ? 20.038 -1.719 17.981 1.00 47.28 98 GLY A O 1
ATOM 737 N N . GLU A 1 99 ? 19.655 -3.140 16.296 1.00 50.47 99 GLU A N 1
ATOM 738 C CA . GLU A 1 99 ? 18.259 -2.705 16.168 1.00 50.47 99 GLU A CA 1
ATOM 739 C C . GLU A 1 99 ? 17.367 -3.310 17.264 1.00 50.47 99 GLU A C 1
ATOM 741 O O . GLU A 1 99 ? 17.459 -4.486 17.596 1.00 50.47 99 GLU A O 1
ATOM 746 N N . SER A 1 100 ? 16.500 -2.472 17.843 1.00 60.66 100 SER A N 1
ATOM 747 C CA . SER A 1 100 ? 15.517 -2.853 18.866 1.00 60.66 100 SER A CA 1
ATOM 748 C C . SER A 1 100 ? 14.603 -3.987 18.383 1.00 60.66 100 SER A C 1
ATOM 750 O O . SER A 1 100 ? 14.056 -3.891 17.280 1.00 60.66 100 SER A O 1
ATOM 752 N N . ASP A 1 101 ? 14.338 -4.974 19.253 1.00 73.31 101 ASP A N 1
ATOM 753 C CA . ASP A 1 101 ? 13.364 -6.073 19.086 1.00 73.31 101 ASP A CA 1
ATOM 754 C C . ASP A 1 101 ? 12.021 -5.621 18.469 1.00 73.31 101 ASP A C 1
ATOM 756 O O . ASP A 1 101 ? 11.313 -6.383 17.804 1.00 73.31 101 ASP A O 1
ATOM 760 N N . GLU A 1 102 ? 11.627 -4.363 18.687 1.00 80.69 102 GLU A N 1
ATOM 761 C CA . GLU A 1 102 ? 10.396 -3.796 18.144 1.00 80.69 102 GLU A CA 1
ATOM 762 C C . GLU A 1 102 ? 10.443 -3.545 16.632 1.00 80.69 102 GLU A C 1
ATOM 764 O O . GLU A 1 102 ? 9.436 -3.772 15.958 1.00 80.69 102 GLU A O 1
ATOM 769 N N . ASN A 1 103 ? 11.568 -3.069 16.089 1.00 77.31 103 ASN A N 1
ATOM 770 C CA . ASN A 1 103 ? 11.705 -2.794 14.656 1.00 77.31 103 ASN A CA 1
ATOM 771 C C . ASN A 1 103 ? 11.720 -4.100 13.857 1.00 77.31 103 ASN A C 1
ATOM 773 O O . ASN A 1 103 ? 10.989 -4.216 12.873 1.00 77.31 103 ASN A O 1
ATOM 777 N N . GLU A 1 104 ? 12.452 -5.110 14.334 1.00 78.50 104 GLU A N 1
ATOM 778 C CA . GLU A 1 104 ? 12.442 -6.453 13.747 1.00 78.50 104 GLU A CA 1
ATOM 779 C C . GLU A 1 104 ? 11.022 -7.039 13.754 1.00 78.50 104 GLU A C 1
ATOM 781 O O . GLU A 1 104 ? 10.524 -7.535 12.740 1.00 78.50 104 GLU A O 1
ATOM 786 N N . LYS A 1 105 ? 10.302 -6.892 14.874 1.00 83.12 105 LYS A N 1
ATOM 787 C CA . LYS A 1 105 ? 8.903 -7.317 14.991 1.00 83.12 105 LYS A CA 1
ATOM 788 C C . LYS A 1 105 ? 7.975 -6.582 14.022 1.00 83.12 105 LYS A C 1
ATOM 790 O O . LYS A 1 105 ? 7.073 -7.212 13.467 1.00 83.12 105 LYS A O 1
ATOM 795 N N . ILE A 1 106 ? 8.160 -5.276 13.823 1.00 86.69 106 ILE A N 1
ATOM 796 C CA . ILE A 1 106 ? 7.397 -4.490 12.841 1.00 86.69 106 ILE A CA 1
ATOM 797 C C . ILE A 1 106 ? 7.675 -5.012 11.430 1.00 86.69 106 ILE A C 1
ATOM 799 O O . ILE A 1 106 ? 6.726 -5.322 10.711 1.00 86.69 106 ILE A O 1
ATOM 803 N N . LEU A 1 107 ? 8.947 -5.153 11.050 1.00 84.75 107 LEU A N 1
ATOM 804 C CA . LEU A 1 107 ? 9.342 -5.622 9.721 1.00 84.75 107 LEU A CA 1
ATOM 805 C C . LEU A 1 107 ? 8.819 -7.029 9.446 1.00 84.75 107 LEU A C 1
ATOM 807 O O . LEU A 1 107 ? 8.218 -7.249 8.401 1.00 84.75 107 LEU A O 1
ATOM 811 N N . LYS A 1 108 ? 8.929 -7.949 10.409 1.00 83.12 108 LYS A N 1
ATOM 812 C CA . LYS A 1 108 ? 8.370 -9.300 10.294 1.00 83.12 108 LYS A CA 1
ATOM 813 C C . LYS A 1 108 ? 6.861 -9.280 10.045 1.00 83.12 108 LYS A C 1
ATOM 815 O O . LYS A 1 108 ? 6.384 -9.924 9.117 1.00 83.12 108 LYS A O 1
ATOM 820 N N . ARG A 1 109 ? 6.100 -8.501 10.822 1.00 85.19 109 ARG A N 1
ATOM 821 C CA . ARG A 1 109 ? 4.638 -8.395 10.647 1.00 85.19 109 ARG A CA 1
ATOM 822 C C . ARG A 1 109 ? 4.243 -7.752 9.320 1.00 85.19 109 ARG A C 1
ATOM 824 O O . ARG A 1 109 ? 3.228 -8.132 8.733 1.00 85.19 109 ARG A O 1
ATOM 831 N N . VAL A 1 110 ? 5.036 -6.792 8.845 1.00 88.56 110 VAL A N 1
ATOM 832 C CA . VAL A 1 110 ? 4.863 -6.195 7.519 1.00 88.56 110 VAL A CA 1
ATOM 833 C C . VAL A 1 110 ? 5.178 -7.217 6.429 1.00 88.56 110 VAL A C 1
ATOM 835 O O . VAL A 1 110 ? 4.379 -7.353 5.513 1.00 88.56 110 VAL A O 1
ATOM 838 N N . SER A 1 111 ? 6.247 -8.002 6.537 1.00 85.19 111 SER A N 1
ATOM 839 C CA . SER A 1 111 ? 6.521 -9.105 5.605 1.00 85.19 111 SER A CA 1
ATOM 840 C C . SER A 1 111 ? 5.381 -10.129 5.587 1.00 85.19 111 SER A C 1
ATOM 842 O O . SER A 1 111 ? 4.878 -10.468 4.514 1.00 85.19 111 SER A O 1
ATOM 844 N N . ASP A 1 112 ? 4.858 -10.517 6.753 1.00 80.56 112 ASP A N 1
ATOM 845 C CA . ASP A 1 112 ? 3.702 -11.417 6.879 1.00 80.56 112 ASP A CA 1
ATOM 846 C C . ASP A 1 112 ? 2.419 -10.845 6.235 1.00 80.56 112 ASP A C 1
ATOM 848 O O . ASP A 1 112 ? 1.554 -11.600 5.778 1.00 80.56 112 ASP A O 1
ATOM 852 N N . CYS A 1 113 ? 2.281 -9.511 6.155 1.00 85.00 113 CYS A N 1
ATOM 853 C CA . CYS A 1 113 ? 1.177 -8.843 5.446 1.00 85.00 113 CYS A CA 1
ATOM 854 C C . CYS A 1 113 ? 1.172 -9.170 3.947 1.00 85.00 113 CYS A C 1
ATOM 856 O O . CYS A 1 113 ? 0.093 -9.215 3.348 1.00 85.00 113 CYS A O 1
ATOM 858 N N . PHE A 1 114 ? 2.342 -9.439 3.361 1.00 82.38 114 PHE A N 1
ATOM 859 C CA . PHE A 1 114 ? 2.510 -9.733 1.936 1.00 82.38 114 PHE A CA 1
ATOM 860 C C . PHE A 1 114 ? 2.847 -11.206 1.636 1.00 82.38 114 PHE A C 1
ATOM 862 O O . PHE A 1 114 ? 2.672 -11.622 0.492 1.00 82.38 114 PHE A O 1
ATOM 869 N N . ALA A 1 115 ? 3.276 -12.002 2.625 1.00 69.94 115 ALA A N 1
ATOM 870 C CA . ALA A 1 115 ? 3.743 -13.385 2.446 1.00 69.94 115 ALA A CA 1
ATOM 871 C C . ALA A 1 115 ? 2.650 -14.378 1.994 1.00 69.94 115 ALA A C 1
ATOM 873 O O . ALA A 1 115 ? 2.896 -15.250 1.168 1.00 69.94 115 ALA A O 1
ATOM 874 N N . ASN A 1 116 ? 1.411 -14.228 2.471 1.00 56.38 116 ASN A N 1
ATOM 875 C CA . ASN A 1 116 ? 0.318 -15.185 2.220 1.00 56.38 116 ASN A CA 1
ATOM 876 C C . ASN A 1 116 ? -0.493 -14.892 0.942 1.00 56.38 116 ASN A C 1
ATOM 878 O O . ASN A 1 116 ? -1.715 -15.045 0.926 1.00 56.38 116 ASN A O 1
ATOM 882 N N . ILE A 1 117 ? 0.170 -14.435 -0.122 1.00 57.81 117 ILE A N 1
ATOM 883 C CA . ILE A 1 117 ? -0.426 -14.314 -1.471 1.00 57.81 117 ILE A CA 1
ATOM 884 C C . ILE A 1 117 ? -0.231 -15.639 -2.258 1.00 57.81 117 ILE A C 1
ATOM 886 O O . ILE A 1 117 ? -0.685 -15.781 -3.393 1.00 57.81 117 ILE A O 1
ATOM 890 N N . GLY A 1 118 ? 0.419 -16.618 -1.613 1.00 41.69 118 GLY A N 1
ATOM 891 C CA . GLY A 1 118 ? 1.035 -17.841 -2.141 1.00 41.69 118 GLY A CA 1
ATOM 892 C C . GLY A 1 118 ? 0.168 -18.887 -2.848 1.00 41.69 118 GLY A C 1
ATOM 893 O O . GLY A 1 118 ? 0.695 -19.946 -3.149 1.00 41.69 118 GLY A O 1
ATOM 894 N N . ASP A 1 119 ? -1.085 -18.603 -3.202 1.00 41.94 119 ASP A N 1
ATOM 895 C CA . ASP A 1 119 ? -1.897 -19.484 -4.064 1.00 41.94 119 ASP A CA 1
ATOM 896 C C . ASP A 1 119 ? -2.279 -18.855 -5.423 1.00 41.94 119 ASP A C 1
ATOM 898 O O . ASP A 1 119 ? -2.959 -19.487 -6.233 1.00 41.94 119 ASP A O 1
ATOM 902 N N . LEU A 1 120 ? -1.835 -17.619 -5.714 1.00 42.03 120 LEU A N 1
ATOM 903 C CA . LEU A 1 120 ? -2.361 -16.794 -6.822 1.00 42.03 120 LEU A CA 1
ATOM 904 C C . LEU A 1 120 ? -1.406 -16.536 -8.005 1.00 42.03 120 LEU A C 1
ATOM 906 O O . LEU A 1 120 ? -1.795 -15.868 -8.973 1.00 42.03 120 LEU A O 1
ATOM 910 N N . ILE A 1 121 ? -0.174 -17.056 -7.969 1.00 41.94 121 ILE A N 1
ATOM 911 C CA . ILE A 1 121 ? 0.756 -17.032 -9.123 1.00 41.94 121 ILE A CA 1
ATOM 912 C C . ILE A 1 121 ? 0.704 -18.370 -9.891 1.00 41.94 121 ILE A C 1
ATOM 914 O O . ILE A 1 121 ? 1.515 -18.631 -10.767 1.00 41.94 121 ILE A O 1
ATOM 918 N N . GLN A 1 122 ? -0.279 -19.237 -9.629 1.00 36.25 122 GLN A N 1
ATOM 919 C CA . GLN A 1 122 ? -0.520 -20.395 -10.491 1.00 36.25 122 GLN A CA 1
ATOM 920 C C . GLN A 1 122 ? -1.601 -20.080 -11.530 1.00 36.25 122 GLN A C 1
ATOM 922 O O . GLN A 1 122 ? -2.791 -20.071 -11.241 1.00 36.25 122 GLN A O 1
ATOM 927 N N . SER A 1 123 ? -1.134 -19.871 -12.764 1.00 32.38 123 SER A N 1
ATOM 928 C CA . SER A 1 123 ? -1.883 -19.857 -14.027 1.00 32.38 123 SER A CA 1
ATOM 929 C C . SER A 1 123 ? -2.784 -18.636 -14.326 1.00 32.38 123 SER A C 1
ATOM 931 O O . SER A 1 123 ? -3.692 -18.313 -13.565 1.00 32.38 123 SER A O 1
ATOM 933 N N . PRO A 1 124 ? -2.629 -17.979 -15.497 1.00 38.22 124 PRO A N 1
ATOM 934 C CA . PRO A 1 124 ? -3.586 -16.985 -15.997 1.00 38.22 124 PRO A CA 1
ATOM 935 C C . PRO A 1 124 ? -4.947 -17.584 -16.407 1.00 38.22 124 PRO A C 1
ATOM 937 O O . PRO A 1 124 ? -5.841 -16.829 -16.781 1.00 38.22 124 PRO A O 1
ATOM 940 N N . PHE A 1 125 ? -5.118 -18.910 -16.329 1.00 34.28 125 PHE A N 1
ATOM 941 C CA . PHE A 1 125 ? -6.312 -19.626 -16.792 1.00 34.28 125 PHE A CA 1
ATOM 942 C C . PHE A 1 125 ? -7.240 -20.127 -15.678 1.00 34.28 125 PHE A C 1
ATOM 944 O O . PHE A 1 125 ? -8.238 -20.774 -15.981 1.00 34.28 125 PHE A O 1
ATOM 951 N N . TRP A 1 126 ? -6.942 -19.846 -14.406 1.00 32.94 126 TRP A N 1
ATOM 952 C CA . TRP A 1 126 ? -7.745 -20.341 -13.286 1.00 32.94 126 TRP A CA 1
AT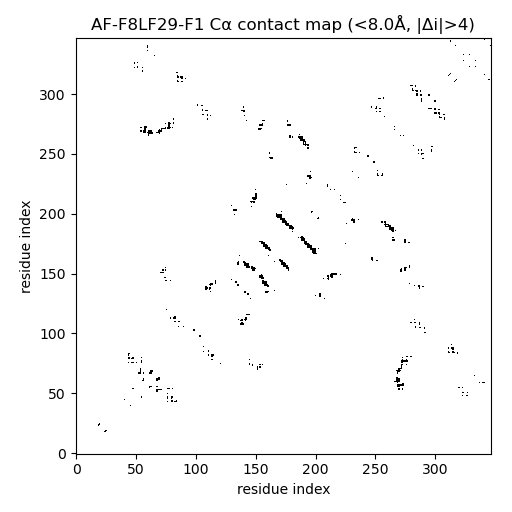OM 953 C C . TRP A 1 126 ? -8.157 -19.186 -12.376 1.00 32.94 126 TRP A C 1
ATOM 955 O O . TRP A 1 126 ? -7.435 -18.784 -11.467 1.00 32.94 126 TRP A O 1
ATOM 965 N N . GLU A 1 127 ? -9.351 -18.647 -12.623 1.00 40.62 127 GLU A N 1
ATOM 966 C CA . GLU A 1 127 ? -10.081 -17.861 -11.629 1.00 40.62 127 GLU A CA 1
ATOM 967 C C . GLU A 1 127 ? -10.492 -18.810 -10.495 1.00 40.62 127 GLU A C 1
ATOM 969 O O . GLU A 1 127 ? -11.595 -19.356 -10.482 1.00 40.62 127 GLU A O 1
ATOM 974 N N . LYS A 1 128 ? -9.578 -19.070 -9.549 1.00 42.72 128 LYS A N 1
ATOM 975 C CA . LYS A 1 128 ? -9.977 -19.660 -8.270 1.00 42.72 128 LYS A CA 1
ATOM 976 C C . LYS A 1 128 ? -11.027 -18.732 -7.653 1.00 42.72 128 LYS A C 1
ATOM 978 O O . LYS A 1 128 ? -10.849 -17.513 -7.617 1.00 42.72 128 LYS A O 1
ATOM 983 N N . GLN A 1 129 ? -12.124 -19.319 -7.180 1.00 43.94 129 GLN A N 1
ATOM 984 C CA . GLN A 1 129 ? -13.070 -18.612 -6.322 1.00 43.94 129 GLN A CA 1
ATOM 985 C C . GLN A 1 129 ? -12.292 -18.005 -5.141 1.00 43.94 129 GLN A C 1
ATOM 987 O O . GLN A 1 129 ? -11.376 -18.662 -4.637 1.00 43.94 129 GLN A O 1
ATOM 992 N N . PRO A 1 130 ? -12.617 -16.776 -4.703 1.00 50.53 130 PRO A N 1
ATOM 993 C CA . PRO A 1 130 ? -11.932 -16.155 -3.581 1.00 50.53 130 PRO A CA 1
ATOM 994 C C . PRO A 1 130 ? -12.022 -17.078 -2.358 1.00 50.53 130 PRO A C 1
ATOM 996 O O . PRO A 1 130 ? -13.125 -17.375 -1.907 1.00 50.53 130 PRO A O 1
ATOM 999 N N . GLU A 1 131 ? -10.887 -17.537 -1.825 1.00 53.44 131 GLU A N 1
ATOM 1000 C CA . GLU A 1 131 ? -10.892 -18.419 -0.649 1.00 53.44 131 GLU A CA 1
ATOM 1001 C C . GLU A 1 131 ? -11.569 -17.731 0.547 1.00 53.44 131 GLU A C 1
ATOM 1003 O O . GLU A 1 131 ? -11.374 -16.527 0.770 1.00 53.44 131 GLU A O 1
ATOM 1008 N N . GLU A 1 132 ? -12.373 -18.487 1.302 1.00 49.12 132 GLU A N 1
ATOM 1009 C CA . GLU A 1 132 ? -12.956 -18.039 2.570 1.00 49.12 132 GLU A CA 1
ATOM 1010 C C . GLU A 1 132 ? -11.845 -17.825 3.613 1.00 49.12 132 GLU A C 1
ATOM 1012 O O . GLU A 1 132 ? -10.858 -18.562 3.661 1.00 49.12 132 GLU A O 1
ATOM 1017 N N . GLY A 1 133 ? -11.985 -16.812 4.474 1.00 53.94 133 GLY A N 1
ATOM 1018 C CA . GLY A 1 133 ? -11.006 -16.560 5.536 1.00 53.94 133 GLY A CA 1
ATOM 1019 C C .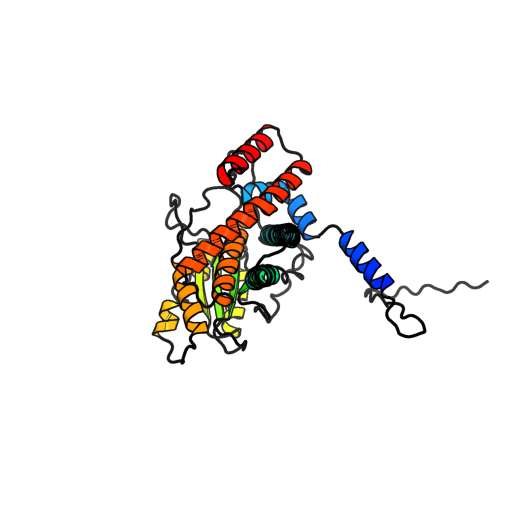 GLY A 1 133 ? -9.773 -15.755 5.104 1.00 53.94 133 GLY A C 1
ATOM 1020 O O . GLY A 1 133 ? -8.672 -15.979 5.618 1.00 53.94 133 GLY A O 1
ATOM 1021 N N . TYR A 1 134 ? -9.946 -14.755 4.229 1.00 61.25 134 TYR A N 1
ATOM 1022 C CA . TYR A 1 134 ? -8.884 -13.843 3.756 1.00 61.25 134 TYR A CA 1
ATOM 1023 C C . TYR A 1 134 ? -8.307 -12.909 4.851 1.00 61.25 134 TYR A C 1
ATOM 1025 O O . TYR A 1 134 ? -7.505 -12.012 4.596 1.00 61.25 134 TYR A O 1
ATOM 1033 N N . ARG A 1 135 ? -8.693 -13.089 6.114 1.00 67.56 135 ARG A N 1
ATOM 1034 C CA . ARG A 1 135 ? -8.283 -12.233 7.232 1.00 67.56 135 ARG A CA 1
ATOM 1035 C C . ARG A 1 135 ? -6.810 -12.433 7.641 1.00 67.56 135 ARG A C 1
ATOM 1037 O O . ARG A 1 135 ? -6.232 -13.498 7.396 1.00 67.56 135 ARG A O 1
ATOM 1044 N N . PRO A 1 136 ? -6.187 -11.437 8.296 1.00 67.00 136 PRO A N 1
ATOM 1045 C CA . PRO A 1 136 ? -4.904 -11.638 8.956 1.00 67.00 136 PRO A CA 1
ATOM 1046 C C . PRO A 1 136 ? -5.079 -12.545 10.186 1.00 67.00 136 PRO A C 1
ATOM 1048 O O . PRO A 1 136 ? -6.002 -12.334 10.977 1.00 67.00 136 PRO A O 1
ATOM 1051 N N . LYS A 1 137 ? -4.200 -13.545 10.348 1.00 65.44 137 LYS A N 1
ATOM 1052 C CA . LYS A 1 137 ? -4.210 -14.485 11.491 1.00 65.44 137 LYS A CA 1
ATOM 1053 C C . LYS A 1 137 ? -3.173 -14.141 12.566 1.00 65.44 137 LYS A C 1
ATOM 1055 O O . LYS A 1 137 ? -3.383 -14.452 13.732 1.00 65.44 137 LYS A O 1
ATOM 1060 N N . THR A 1 138 ? -2.059 -13.520 12.185 1.00 63.06 138 THR A N 1
ATOM 1061 C CA . THR A 1 138 ? -0.897 -13.267 13.063 1.00 63.06 138 THR A CA 1
ATOM 1062 C C . THR A 1 138 ? -0.489 -11.791 13.113 1.00 63.06 138 THR A C 1
ATOM 1064 O O . THR A 1 138 ? 0.131 -11.351 14.080 1.00 63.06 138 THR A O 1
ATOM 1067 N N . ASN A 1 139 ? -0.887 -11.013 12.112 1.00 72.19 139 ASN A N 1
ATOM 1068 C CA . ASN A 1 139 ? -0.568 -9.605 11.887 1.00 72.19 139 ASN A CA 1
ATOM 1069 C C . ASN A 1 139 ? -1.808 -8.698 12.008 1.00 72.19 139 ASN A C 1
ATOM 1071 O O . ASN A 1 139 ? -2.944 -9.170 12.039 1.00 72.19 139 ASN A O 1
ATOM 1075 N N . ARG A 1 140 ? -1.622 -7.374 12.105 1.00 83.81 140 ARG A N 1
ATOM 1076 C CA . ARG A 1 140 ? -2.740 -6.416 12.216 1.00 83.81 140 ARG A CA 1
ATOM 1077 C C . ARG A 1 140 ? -3.525 -6.334 10.916 1.00 83.81 140 ARG A C 1
ATOM 1079 O O . ARG A 1 140 ? -4.748 -6.181 10.944 1.00 83.81 140 ARG A O 1
ATOM 1086 N N . VAL A 1 141 ? -2.807 -6.391 9.801 1.00 89.06 141 VAL A N 1
ATOM 1087 C CA . VAL A 1 141 ? -3.307 -6.106 8.461 1.00 89.06 141 VAL A CA 1
ATOM 1088 C C . VAL A 1 141 ? -2.723 -7.089 7.453 1.00 89.06 141 VAL A C 1
ATOM 1090 O O . VAL A 1 141 ? -1.581 -7.510 7.593 1.00 89.06 141 VAL A O 1
ATOM 1093 N N . ARG A 1 142 ? -3.505 -7.449 6.436 1.00 87.69 142 ARG A N 1
ATOM 1094 C CA . ARG A 1 142 ? -3.120 -8.324 5.328 1.00 87.69 142 ARG A CA 1
ATOM 1095 C C . ARG A 1 142 ? -3.429 -7.643 4.001 1.00 87.69 142 ARG A C 1
ATOM 1097 O O . ARG A 1 142 ? -4.472 -7.001 3.859 1.00 87.69 142 ARG A O 1
ATOM 1104 N N . TYR A 1 143 ? -2.532 -7.802 3.033 1.00 87.31 143 TYR A N 1
ATOM 1105 C CA . TYR A 1 143 ? -2.732 -7.342 1.665 1.00 87.31 143 TYR A CA 1
ATOM 1106 C C . TYR A 1 143 ? -3.671 -8.283 0.905 1.00 87.31 143 TYR A C 1
ATOM 1108 O O . TYR A 1 143 ? -3.519 -9.500 0.988 1.00 87.31 143 TYR A O 1
ATOM 1116 N N . ASP A 1 144 ? -4.619 -7.723 0.153 1.00 85.81 144 ASP A N 1
ATOM 1117 C CA . ASP A 1 144 ? -5.556 -8.437 -0.712 1.00 85.81 144 ASP A CA 1
ATOM 1118 C C . ASP A 1 144 ? -5.213 -8.284 -2.190 1.00 85.81 144 ASP A C 1
ATOM 1120 O O . ASP A 1 144 ? -5.411 -7.222 -2.782 1.00 85.81 144 ASP A O 1
ATOM 1124 N N . ALA A 1 145 ? -4.687 -9.367 -2.766 1.00 76.06 145 ALA A N 1
ATOM 1125 C CA . ALA A 1 145 ? -4.283 -9.421 -4.162 1.00 76.06 145 ALA A CA 1
ATOM 1126 C C . ALA A 1 145 ? -5.450 -9.717 -5.119 1.00 76.06 145 ALA A C 1
ATOM 1128 O O . ALA A 1 145 ? -5.276 -9.550 -6.326 1.00 76.06 145 ALA A O 1
ATOM 1129 N N . ASP A 1 146 ? -6.620 -10.131 -4.627 1.00 76.88 146 ASP A N 1
ATOM 1130 C CA . ASP A 1 146 ? -7.770 -10.499 -5.466 1.00 76.88 146 ASP A CA 1
ATOM 1131 C C . ASP A 1 146 ? -8.645 -9.309 -5.839 1.00 76.88 146 ASP A C 1
ATOM 1133 O O . ASP A 1 146 ? -9.400 -9.359 -6.814 1.00 76.88 146 ASP A O 1
ATOM 1137 N N . VAL A 1 147 ? -8.534 -8.210 -5.098 1.00 78.88 147 VAL A N 1
ATOM 1138 C CA . VAL A 1 147 ? -9.163 -6.941 -5.458 1.00 78.88 147 VAL A CA 1
ATOM 1139 C C . VAL A 1 147 ? -8.140 -6.094 -6.197 1.00 78.88 147 VAL A C 1
ATOM 1141 O O . VAL A 1 147 ? -7.194 -5.575 -5.611 1.00 78.88 147 VAL A O 1
ATOM 1144 N N . LYS A 1 148 ? -8.343 -5.992 -7.513 1.00 76.56 148 LYS A N 1
ATOM 1145 C CA . LYS A 1 148 ? -7.350 -5.475 -8.466 1.00 76.56 148 LYS A CA 1
ATOM 1146 C C . LYS A 1 148 ? -7.691 -4.080 -9.017 1.00 76.56 148 LYS A C 1
ATOM 1148 O O . LYS A 1 148 ? -6.842 -3.431 -9.615 1.00 76.56 148 LYS A O 1
ATOM 1153 N N . GLY A 1 149 ? -8.904 -3.581 -8.781 1.00 81.00 149 GLY A N 1
ATOM 1154 C CA . GLY A 1 149 ? -9.423 -2.349 -9.383 1.00 81.00 149 GLY A CA 1
ATOM 1155 C C . GLY A 1 149 ? -10.277 -2.632 -10.618 1.00 81.00 149 GLY A C 1
ATOM 1156 O O . GLY A 1 149 ? -10.797 -3.736 -10.781 1.00 81.00 149 GLY A O 1
ATOM 1157 N N . TRP A 1 150 ? -10.435 -1.640 -11.491 1.00 79.62 150 TRP A N 1
ATOM 1158 C CA . TRP A 1 150 ? -11.326 -1.702 -12.656 1.00 79.62 150 TRP A CA 1
ATOM 1159 C C . TRP A 1 150 ? -10.615 -1.193 -13.913 1.00 79.62 150 TRP A C 1
ATOM 1161 O O . TRP A 1 150 ? -9.771 -0.303 -13.828 1.00 79.62 150 TRP A O 1
ATOM 1171 N N . GLN A 1 151 ? -10.961 -1.726 -15.092 1.00 77.12 151 GLN A N 1
ATOM 1172 C CA . GLN A 1 151 ? -10.326 -1.388 -16.381 1.00 77.12 151 GLN A CA 1
ATOM 1173 C C . GLN A 1 151 ? -8.801 -1.148 -16.279 1.00 77.12 151 GLN A C 1
ATOM 1175 O O . GLN A 1 151 ? -8.040 -2.092 -16.105 1.00 77.12 151 GLN A O 1
ATOM 1180 N N . LYS A 1 152 ? -8.367 0.116 -16.398 1.00 72.31 152 LYS A N 1
ATOM 1181 C CA . LYS A 1 152 ? -6.968 0.572 -16.407 1.00 72.31 152 LYS A CA 1
ATOM 1182 C C . LYS A 1 152 ? -6.510 1.133 -15.051 1.00 72.31 152 LYS A C 1
ATOM 1184 O O . LYS A 1 152 ? -5.383 1.607 -14.947 1.00 72.31 152 LYS A O 1
ATOM 1189 N N . HIS A 1 153 ? -7.376 1.145 -14.037 1.00 80.00 153 HIS A N 1
ATOM 1190 C CA . HIS A 1 153 ? -7.103 1.744 -12.735 1.00 80.00 153 HIS A CA 1
ATOM 1191 C C . HIS A 1 153 ? -6.859 0.674 -11.675 1.00 80.00 153 HIS A C 1
ATOM 1193 O O . HIS A 1 153 ? -7.762 -0.085 -11.322 1.00 80.00 153 HIS A O 1
ATOM 1199 N N . ALA A 1 154 ? -5.645 0.664 -11.133 1.00 82.88 154 ALA A N 1
ATOM 1200 C CA . ALA A 1 154 ? -5.302 -0.185 -10.008 1.00 82.88 154 ALA A CA 1
ATOM 1201 C C . ALA A 1 154 ? -5.972 0.326 -8.727 1.00 82.88 154 ALA A C 1
ATOM 1203 O O . ALA A 1 154 ? -5.817 1.493 -8.351 1.00 82.88 154 ALA A O 1
ATOM 1204 N N . VAL A 1 155 ? -6.637 -0.582 -8.022 1.00 87.06 155 VAL A N 1
ATOM 1205 C CA . VAL A 1 155 ? -6.986 -0.418 -6.609 1.00 87.06 155 VAL A CA 1
ATOM 1206 C C . VAL A 1 155 ? -6.402 -1.601 -5.878 1.00 87.06 155 VAL A C 1
ATOM 1208 O O . VAL A 1 155 ? -6.618 -2.737 -6.287 1.00 87.06 155 VAL A O 1
ATOM 1211 N N . CYS A 1 156 ? -5.678 -1.335 -4.800 1.00 89.75 156 CYS A N 1
ATOM 1212 C CA . CYS A 1 156 ? -5.247 -2.382 -3.890 1.00 89.75 156 CYS A CA 1
ATOM 1213 C C . CYS A 1 156 ? -6.124 -2.373 -2.655 1.00 89.75 156 CYS A C 1
ATOM 1215 O O . CYS A 1 156 ? -6.584 -1.321 -2.213 1.00 89.75 156 CYS A O 1
ATOM 1217 N N . ARG A 1 157 ? -6.335 -3.546 -2.077 1.00 91.00 157 ARG A N 1
ATOM 1218 C CA . ARG A 1 157 ? -7.121 -3.691 -0.863 1.00 91.00 157 ARG A CA 1
ATOM 1219 C C . ARG A 1 157 ? -6.239 -4.223 0.252 1.00 91.00 157 ARG A C 1
ATOM 1221 O O . ARG A 1 157 ? -5.358 -5.045 0.031 1.00 91.00 157 ARG A O 1
ATOM 1228 N N . MET A 1 158 ? -6.475 -3.739 1.458 1.00 92.69 158 MET A N 1
ATOM 1229 C CA . MET A 1 158 ? -5.913 -4.293 2.681 1.00 92.69 158 MET A CA 1
ATOM 1230 C C . MET A 1 158 ? -7.044 -4.497 3.674 1.00 92.69 158 MET A C 1
ATOM 1232 O O . MET A 1 158 ? -7.956 -3.675 3.754 1.00 92.69 158 MET A O 1
ATOM 1236 N N . VAL A 1 159 ? -6.978 -5.576 4.440 1.00 92.31 159 VAL A N 1
ATOM 1237 C CA . VAL A 1 159 ? -7.954 -5.879 5.489 1.00 92.31 159 VAL A CA 1
ATOM 1238 C C . VAL A 1 159 ? -7.249 -6.096 6.804 1.00 92.31 159 VAL A C 1
ATOM 1240 O O . VAL A 1 159 ? -6.161 -6.665 6.837 1.00 92.31 159 VAL A O 1
ATOM 1243 N N . GLY A 1 160 ? -7.857 -5.663 7.898 1.00 90.81 160 GLY A N 1
ATOM 1244 C CA . GLY A 1 160 ? -7.258 -5.866 9.200 1.00 90.81 160 GLY A CA 1
ATOM 1245 C C . GLY A 1 160 ? -8.229 -5.839 10.360 1.00 90.81 160 GLY A C 1
ATOM 1246 O O . GLY A 1 160 ? -9.413 -5.532 10.230 1.00 90.81 160 GLY A O 1
ATOM 1247 N N . ASN A 1 161 ? -7.695 -6.212 11.514 1.00 85.88 161 ASN A N 1
ATOM 1248 C CA . ASN A 1 161 ? -8.459 -6.409 12.734 1.00 85.88 161 ASN A CA 1
ATOM 1249 C C . ASN A 1 161 ? -8.437 -5.142 13.589 1.00 85.88 161 ASN A C 1
ATOM 1251 O O . ASN A 1 161 ? -7.360 -4.619 13.889 1.00 85.88 161 ASN A O 1
ATOM 1255 N N . ILE A 1 162 ? -9.604 -4.684 14.049 1.00 85.44 162 ILE A N 1
ATOM 1256 C CA . ILE A 1 162 ? -9.683 -3.559 14.996 1.00 85.44 162 ILE A CA 1
ATOM 1257 C C . ILE A 1 162 ? -9.272 -4.011 16.404 1.00 85.44 162 ILE A C 1
ATOM 1259 O O . ILE A 1 162 ? -8.513 -3.330 17.092 1.00 85.44 162 ILE A O 1
ATOM 1263 N N . ALA A 1 163 ? -9.759 -5.175 16.839 1.00 77.62 163 ALA A N 1
ATOM 1264 C CA . ALA A 1 163 ? -9.458 -5.730 18.154 1.00 77.62 163 ALA A CA 1
ATOM 1265 C C . ALA A 1 163 ? -8.111 -6.474 18.177 1.00 77.62 163 ALA A C 1
ATOM 1267 O O . ALA A 1 163 ? -7.605 -6.926 17.151 1.00 77.62 163 ALA A O 1
ATOM 1268 N N . SER A 1 164 ? -7.520 -6.620 19.366 1.00 67.56 164 SER A N 1
ATOM 1269 C CA . SER A 1 164 ? -6.308 -7.434 19.557 1.00 67.56 164 SER A CA 1
ATOM 1270 C C . SER A 1 164 ? -6.578 -8.939 19.523 1.00 67.56 164 SER A C 1
ATOM 1272 O O . SER A 1 164 ? -5.685 -9.692 19.155 1.00 67.56 164 SER A O 1
ATOM 1274 N N . ASN A 1 165 ? -7.794 -9.362 19.883 1.00 69.00 165 ASN A N 1
ATOM 1275 C CA . ASN A 1 165 ? -8.207 -10.762 19.850 1.00 69.00 165 ASN A CA 1
ATOM 1276 C C . ASN A 1 165 ? -9.097 -10.994 18.632 1.00 69.00 165 ASN A C 1
ATOM 1278 O O . ASN A 1 165 ? -10.063 -10.258 18.423 1.00 69.00 165 ASN A O 1
ATOM 1282 N N . TYR A 1 166 ? -8.763 -12.008 17.842 1.00 70.12 166 TYR A N 1
ATOM 1283 C CA . TYR A 1 166 ? -9.455 -12.318 16.596 1.00 70.12 166 TYR A CA 1
ATOM 1284 C C . TYR A 1 166 ? -10.771 -13.059 16.848 1.00 70.12 166 TYR A C 1
ATOM 1286 O O . TYR A 1 166 ? -10.805 -14.017 17.618 1.00 70.12 166 TYR A O 1
ATOM 1294 N N . HIS A 1 167 ? -11.838 -12.640 16.164 1.00 76.44 167 HIS A N 1
ATOM 1295 C CA . HIS A 1 167 ? -13.127 -13.333 16.147 1.00 76.44 167 HIS A CA 1
ATOM 1296 C C . HIS A 1 167 ? -13.886 -12.997 14.853 1.00 76.44 167 HIS A C 1
ATOM 1298 O O . HIS A 1 167 ? -13.826 -11.856 14.399 1.00 76.44 167 HIS A O 1
ATOM 1304 N N . SER A 1 168 ? -14.605 -13.960 14.267 1.00 80.25 168 SER A N 1
ATOM 1305 C CA . SER A 1 168 ? -15.367 -13.766 13.014 1.00 80.25 168 SER A CA 1
ATOM 1306 C C . SER A 1 168 ? -16.470 -12.713 13.145 1.00 80.25 168 SER A C 1
ATOM 1308 O O . SER A 1 168 ? -16.782 -12.001 12.191 1.00 80.25 168 SER A O 1
ATOM 1310 N N . ASP A 1 169 ? -17.031 -12.594 14.348 1.00 82.75 169 ASP A N 1
ATOM 1311 C CA . ASP A 1 169 ? -18.109 -11.653 14.670 1.00 82.75 169 ASP A CA 1
ATOM 1312 C C . ASP A 1 169 ? -17.605 -10.270 15.103 1.00 82.75 169 ASP A C 1
ATOM 1314 O O . ASP A 1 169 ? -18.410 -9.402 15.439 1.00 82.75 169 ASP A O 1
ATOM 1318 N N . TYR A 1 170 ? -16.286 -10.062 15.156 1.00 85.69 170 TYR A N 1
ATOM 1319 C CA . TYR A 1 170 ? -15.725 -8.767 15.525 1.00 85.69 170 TYR A CA 1
ATOM 1320 C C . TYR A 1 170 ? -15.564 -7.853 14.310 1.00 85.69 170 TYR A C 1
ATOM 1322 O O . TYR A 1 170 ? -15.390 -8.334 13.193 1.00 85.69 170 TYR A O 1
ATOM 1330 N N . PRO A 1 171 ? -15.573 -6.526 14.518 1.00 88.12 171 PRO A N 1
ATOM 1331 C CA . PRO A 1 171 ? -15.380 -5.585 13.430 1.00 88.12 171 PRO A CA 1
ATOM 1332 C C . PRO A 1 171 ? -13.980 -5.648 12.804 1.00 88.12 171 PRO A C 1
ATOM 1334 O O . PRO A 1 171 ? -12.957 -5.727 13.497 1.00 88.12 171 PRO A O 1
ATOM 1337 N N . PHE A 1 172 ? -13.950 -5.497 11.483 1.00 91.25 172 PHE A N 1
ATOM 1338 C CA . PHE A 1 172 ? -12.749 -5.414 10.655 1.00 91.25 172 PHE A CA 1
ATOM 1339 C C . PHE A 1 172 ? -12.661 -4.042 9.994 1.00 91.25 172 PHE A C 1
ATOM 1341 O O . PHE A 1 172 ? -13.681 -3.410 9.717 1.00 91.25 172 PHE A O 1
ATOM 1348 N N . PHE A 1 173 ? -11.447 -3.600 9.684 1.00 94.06 173 PHE A N 1
ATOM 1349 C CA . PHE A 1 173 ? -11.239 -2.474 8.785 1.00 94.06 173 PHE A CA 1
ATOM 1350 C C . PHE A 1 173 ? -10.837 -2.966 7.393 1.00 94.06 173 PHE A C 1
ATOM 1352 O O . PHE A 1 173 ? -10.136 -3.968 7.241 1.00 94.06 173 PHE A O 1
ATOM 1359 N N . GLU A 1 174 ? -11.256 -2.223 6.379 1.00 95.19 174 GLU A N 1
ATOM 1360 C CA . GLU A 1 174 ? -10.807 -2.338 4.998 1.00 95.19 174 GLU A CA 1
ATOM 1361 C C . GLU A 1 174 ? -10.180 -1.008 4.580 1.00 95.19 174 GLU A C 1
ATOM 1363 O O . GLU A 1 174 ? -10.728 0.063 4.849 1.00 95.19 174 GLU A O 1
ATOM 1368 N N . ILE A 1 175 ? -9.041 -1.080 3.897 1.00 95.56 175 ILE A N 1
ATOM 1369 C CA . ILE A 1 175 ? -8.399 0.060 3.252 1.00 95.56 175 ILE A CA 1
ATOM 1370 C C . ILE A 1 175 ? -8.347 -0.232 1.762 1.00 95.56 175 ILE A C 1
ATOM 1372 O O . ILE A 1 175 ? -7.666 -1.161 1.327 1.00 95.56 175 ILE A O 1
ATOM 1376 N N . LEU A 1 176 ? -9.043 0.585 0.981 1.00 94.06 176 LEU A N 1
ATOM 1377 C CA . LEU A 1 176 ? -8.864 0.642 -0.460 1.00 94.06 176 LEU A CA 1
ATOM 1378 C C . LEU A 1 176 ? -7.836 1.725 -0.769 1.00 94.06 176 LEU A C 1
ATOM 1380 O O . LEU A 1 176 ? -8.028 2.898 -0.447 1.00 94.06 176 LEU A O 1
ATOM 1384 N N . VAL A 1 177 ? -6.734 1.309 -1.378 1.00 91.44 177 VAL A N 1
ATOM 1385 C CA . VAL A 1 177 ? -5.624 2.168 -1.765 1.00 91.44 177 VAL A CA 1
ATOM 1386 C C . VAL A 1 177 ? -5.736 2.477 -3.244 1.00 91.44 177 VAL A C 1
ATOM 1388 O O . VAL A 1 177 ? -5.671 1.581 -4.088 1.00 91.44 177 VAL A O 1
ATOM 1391 N N . ASN A 1 178 ? -5.907 3.752 -3.561 1.00 83.25 178 ASN A N 1
ATOM 1392 C CA . ASN A 1 178 ? -6.026 4.228 -4.928 1.00 83.25 178 ASN A CA 1
ATOM 1393 C C . ASN A 1 178 ? -5.296 5.567 -5.109 1.00 83.25 178 ASN A C 1
ATOM 1395 O O . ASN A 1 178 ? -4.720 6.138 -4.185 1.00 83.25 178 ASN A O 1
ATOM 1399 N N . SER A 1 179 ? -5.334 6.089 -6.331 1.00 62.41 179 SER A N 1
ATOM 1400 C CA . SER A 1 179 ? -4.938 7.467 -6.634 1.00 62.41 179 SER A CA 1
ATOM 1401 C C . SER A 1 179 ? -6.161 8.299 -7.015 1.00 62.41 179 SER A C 1
ATOM 1403 O O . SER A 1 179 ? -6.060 9.046 -7.988 1.00 62.41 179 SER A O 1
ATOM 1405 N N . SER A 1 180 ? -7.318 8.156 -6.343 1.00 54.78 180 SER A N 1
ATOM 1406 C CA . SER A 1 180 ? -8.485 8.966 -6.724 1.00 54.78 180 SER A CA 1
ATOM 1407 C C . SER A 1 180 ? -8.122 10.434 -6.632 1.00 54.78 180 SER A C 1
ATOM 1409 O O . SER A 1 180 ? -7.682 10.930 -5.592 1.00 54.78 180 SER A O 1
ATOM 1411 N N . LYS A 1 181 ? -8.290 11.105 -7.763 1.00 61.62 181 LYS A N 1
ATOM 1412 C CA . LYS A 1 181 ? -8.152 12.539 -7.892 1.00 61.62 181 LYS A CA 1
ATOM 1413 C C . LYS A 1 181 ? -9.526 13.172 -7.742 1.00 61.62 181 LYS A C 1
ATOM 1415 O O . LYS A 1 181 ? -10.499 12.626 -8.249 1.00 61.62 181 LYS A O 1
ATOM 1420 N N . GLU A 1 182 ? -9.582 14.344 -7.126 1.00 53.31 182 GLU A N 1
ATOM 1421 C CA . GLU A 1 182 ? -10.776 15.194 -7.195 1.00 53.31 182 GLU A CA 1
ATOM 1422 C C . GLU A 1 182 ? -10.933 15.793 -8.609 1.00 53.31 182 GLU A C 1
ATOM 1424 O O . GLU A 1 182 ? -12.045 16.021 -9.073 1.00 53.31 182 GLU A O 1
ATOM 1429 N N . SER A 1 183 ? -9.821 15.983 -9.332 1.00 59.62 183 SER A N 1
ATOM 1430 C CA . SER A 1 183 ? -9.774 16.442 -10.727 1.00 59.62 183 SER A CA 1
ATOM 1431 C C . SER A 1 183 ? -8.531 15.926 -11.461 1.00 59.62 183 SER A C 1
ATOM 1433 O O . SER A 1 183 ? -7.520 15.613 -10.837 1.00 59.62 183 SER A O 1
ATOM 1435 N N . ILE A 1 184 ? -8.540 15.882 -12.797 1.00 63.31 184 ILE A N 1
ATOM 1436 C CA . ILE A 1 184 ? -7.397 15.377 -13.586 1.00 63.31 184 ILE A CA 1
ATOM 1437 C C . ILE A 1 184 ? -6.059 16.077 -13.260 1.00 63.31 184 ILE A C 1
ATOM 1439 O O . ILE A 1 184 ? -5.011 15.415 -13.253 1.00 63.31 184 ILE A O 1
ATOM 1443 N N . ASP A 1 185 ? -6.129 17.351 -12.865 1.00 69.56 185 ASP A N 1
ATOM 1444 C CA . ASP A 1 185 ? -5.000 18.232 -12.542 1.00 69.56 185 ASP A CA 1
ATOM 1445 C C . ASP A 1 185 ? -4.577 18.201 -11.065 1.00 69.56 185 ASP A C 1
ATOM 1447 O O . ASP A 1 185 ? -3.587 18.827 -10.686 1.00 69.56 185 ASP A O 1
ATOM 1451 N N . SER A 1 186 ? -5.295 17.465 -10.211 1.00 76.19 186 SER A N 1
ATOM 1452 C CA . SER A 1 186 ? -5.033 17.430 -8.770 1.00 76.19 186 SER A CA 1
ATOM 1453 C C . SER A 1 186 ? -3.622 16.922 -8.456 1.00 76.19 186 SER A C 1
ATOM 1455 O O . SER A 1 186 ? -3.297 15.744 -8.649 1.00 76.19 186 SER A O 1
ATOM 1457 N N . GLU A 1 187 ? -2.779 17.803 -7.914 1.00 80.38 187 GLU A N 1
ATOM 1458 C CA . GLU A 1 187 ? -1.405 17.461 -7.520 1.00 80.38 187 GLU A CA 1
ATOM 1459 C C . GLU A 1 187 ? -1.342 16.551 -6.296 1.00 80.38 187 GLU A C 1
ATOM 1461 O O . GLU A 1 187 ? -0.372 15.816 -6.111 1.00 80.38 187 GLU A O 1
ATOM 1466 N N . ILE A 1 188 ? -2.386 16.600 -5.474 1.00 84.00 188 ILE A N 1
ATOM 1467 C CA . ILE A 1 188 ? -2.501 15.906 -4.200 1.00 84.00 188 ILE A CA 1
ATOM 1468 C C . ILE A 1 188 ? -3.764 15.040 -4.227 1.00 84.00 188 ILE A C 1
ATOM 1470 O O . ILE A 1 188 ? -4.787 15.439 -4.778 1.00 84.00 188 ILE A O 1
ATOM 1474 N N . CYS A 1 189 ? -3.692 13.866 -3.608 1.00 84.75 189 CYS A N 1
ATOM 1475 C CA . CYS A 1 189 ? -4.801 12.930 -3.447 1.00 84.75 189 CYS A CA 1
ATOM 1476 C C . CYS A 1 189 ? -4.914 12.458 -1.990 1.00 84.75 189 CYS A C 1
ATOM 1478 O O . CYS A 1 189 ? -3.944 12.541 -1.229 1.00 84.75 189 CYS A O 1
ATOM 1480 N N . LYS A 1 190 ? -6.093 11.938 -1.623 1.00 89.00 190 LYS A N 1
ATOM 1481 C CA . LYS A 1 190 ? -6.322 11.141 -0.409 1.00 89.00 190 LYS A CA 1
ATOM 1482 C C . LYS A 1 190 ? -6.359 9.664 -0.814 1.00 89.00 190 LYS A C 1
ATOM 1484 O O . LYS A 1 190 ? -7.402 9.196 -1.257 1.00 89.00 190 LYS A O 1
ATOM 1489 N N . PRO A 1 191 ? -5.231 8.943 -0.749 1.00 88.94 191 PRO A N 1
ATOM 1490 C CA . PRO A 1 191 ? -5.117 7.642 -1.398 1.00 88.94 191 PRO A CA 1
ATOM 1491 C C . PRO A 1 191 ? -5.716 6.492 -0.585 1.00 88.94 191 PRO A C 1
ATOM 1493 O O . PRO A 1 191 ? -5.788 5.380 -1.091 1.00 88.94 191 PRO A O 1
ATOM 1496 N N . PHE A 1 192 ? -6.086 6.728 0.677 1.00 93.12 192 PHE A N 1
ATOM 1497 C CA . PHE A 1 192 ? -6.550 5.696 1.599 1.00 93.12 192 PHE A CA 1
ATOM 1498 C C . PHE A 1 192 ? -8.037 5.884 1.886 1.00 93.12 192 PHE A C 1
ATOM 1500 O O . PHE A 1 192 ? -8.426 6.734 2.685 1.00 93.12 192 PHE A O 1
ATOM 1507 N N . TYR A 1 193 ? -8.874 5.074 1.248 1.00 93.50 193 TYR A N 1
ATOM 1508 C CA . TYR A 1 193 ? -10.292 5.015 1.566 1.00 93.50 193 TYR A CA 1
ATOM 1509 C C . TYR A 1 193 ? -10.532 3.924 2.609 1.00 93.50 193 TYR A C 1
ATOM 1511 O O . TYR A 1 193 ? -10.370 2.737 2.326 1.00 93.50 193 TYR A O 1
ATOM 1519 N N . VAL A 1 194 ? -10.869 4.340 3.829 1.00 95.50 194 VAL A N 1
ATOM 1520 C CA . VAL A 1 194 ? -10.966 3.450 4.990 1.00 95.50 194 VAL A CA 1
ATOM 1521 C C . VAL A 1 194 ? -12.421 3.214 5.364 1.00 95.50 194 VAL A C 1
ATOM 1523 O O . VAL A 1 194 ? -13.179 4.165 5.563 1.00 95.50 194 VAL A O 1
ATOM 1526 N N . THR A 1 195 ? -12.797 1.947 5.513 1.00 95.44 195 THR A N 1
ATOM 1527 C CA . THR A 1 195 ? -14.147 1.542 5.915 1.00 95.44 195 THR A CA 1
ATOM 1528 C C . THR A 1 195 ? -14.113 0.471 6.996 1.00 95.44 195 THR A C 1
ATOM 1530 O O . THR A 1 195 ? -13.127 -0.246 7.149 1.00 95.44 195 THR A O 1
ATOM 1533 N N . ILE A 1 196 ? -15.184 0.400 7.784 1.00 94.12 196 ILE A N 1
ATOM 1534 C CA . ILE A 1 196 ? -15.368 -0.557 8.869 1.00 94.12 196 ILE A CA 1
ATOM 1535 C C . ILE A 1 196 ? -16.505 -1.512 8.510 1.00 94.12 196 ILE A C 1
ATOM 1537 O O . ILE A 1 196 ? -17.603 -1.089 8.138 1.00 94.12 196 ILE A O 1
ATOM 1541 N N . HIS A 1 197 ? -16.243 -2.804 8.665 1.00 91.81 197 HIS A N 1
ATOM 1542 C CA . HIS A 1 197 ? -17.196 -3.886 8.459 1.00 91.81 197 HIS A CA 1
ATOM 1543 C C . HIS A 1 197 ? -17.504 -4.551 9.790 1.00 91.81 197 HIS A C 1
ATOM 1545 O O . HIS A 1 197 ? -16.598 -4.815 10.573 1.00 91.81 197 HIS A O 1
ATOM 1551 N N . ASP A 1 198 ? -18.780 -4.831 10.038 1.00 88.31 198 ASP A N 1
ATOM 1552 C CA . ASP A 1 198 ? -19.228 -5.297 11.353 1.00 88.31 198 ASP A CA 1
ATOM 1553 C C . ASP A 1 198 ? -18.751 -6.718 11.683 1.00 88.31 198 ASP A C 1
ATOM 1555 O O . ASP A 1 198 ? -18.614 -7.050 12.855 1.00 88.31 198 ASP A O 1
ATOM 1559 N N . ASN A 1 199 ? -18.500 -7.546 10.665 1.00 87.62 199 ASN A N 1
ATOM 1560 C CA . ASN A 1 199 ? -18.020 -8.918 10.805 1.00 87.62 199 ASN A CA 1
ATOM 1561 C C . ASN A 1 199 ? -17.438 -9.446 9.484 1.00 87.62 199 ASN A C 1
ATOM 1563 O O . ASN A 1 199 ? -17.536 -8.806 8.429 1.00 87.62 199 ASN A O 1
ATOM 1567 N N . GLU A 1 200 ? -16.878 -10.650 9.549 1.00 86.31 200 GLU A N 1
ATOM 1568 C CA . GLU A 1 200 ? -16.244 -11.338 8.426 1.00 86.31 200 GLU A CA 1
ATOM 1569 C C . GLU A 1 200 ? -17.210 -11.595 7.263 1.00 86.31 200 GLU A C 1
ATOM 1571 O O . GLU A 1 200 ? -16.882 -11.332 6.111 1.00 86.31 200 GLU A O 1
ATOM 1576 N N . LYS A 1 201 ? -18.454 -11.995 7.545 1.00 89.06 201 LYS A N 1
ATOM 1577 C CA . LYS A 1 201 ? -19.454 -12.266 6.500 1.00 89.06 201 LYS A CA 1
ATOM 1578 C C . LYS A 1 201 ? -19.743 -11.037 5.634 1.00 89.06 201 LYS A C 1
ATOM 1580 O O . LYS A 1 201 ? -19.976 -11.167 4.432 1.00 89.06 201 LYS A O 1
ATOM 1585 N N . VAL A 1 202 ? -19.781 -9.842 6.228 1.00 90.44 202 VAL A N 1
ATOM 1586 C CA . VAL A 1 202 ? -19.953 -8.584 5.480 1.00 90.44 202 VAL A CA 1
ATOM 1587 C C . VAL A 1 202 ? -18.696 -8.262 4.670 1.00 90.44 202 VAL A C 1
ATOM 1589 O O . VAL A 1 202 ? -18.806 -7.846 3.515 1.00 90.44 202 VAL A O 1
ATOM 1592 N N . LEU A 1 203 ? -17.519 -8.484 5.258 1.00 88.88 203 LEU A N 1
ATOM 1593 C CA . LEU A 1 203 ? -16.225 -8.263 4.618 1.00 88.88 203 LEU A CA 1
ATOM 1594 C C . LEU A 1 203 ? -16.036 -9.149 3.375 1.00 88.88 203 LEU A C 1
ATOM 1596 O O . LEU A 1 203 ? -15.648 -8.645 2.321 1.00 88.88 203 LEU A O 1
ATOM 1600 N N . ASP A 1 204 ? -16.351 -10.439 3.473 1.00 86.00 204 ASP A N 1
ATOM 1601 C CA . ASP A 1 204 ? -16.173 -11.410 2.388 1.00 86.00 204 ASP A CA 1
ATOM 1602 C C . ASP A 1 204 ? -17.157 -11.178 1.243 1.00 86.00 204 ASP A C 1
ATOM 1604 O O . ASP A 1 204 ? -16.769 -11.182 0.074 1.00 86.00 204 ASP A O 1
ATOM 1608 N N . LYS A 1 205 ? -18.419 -10.855 1.561 1.00 88.50 205 LYS A N 1
ATOM 1609 C CA . LYS A 1 205 ? -19.394 -10.420 0.547 1.00 88.50 205 LYS A CA 1
ATOM 1610 C C . LYS A 1 205 ? -18.887 -9.212 -0.229 1.00 88.50 205 LYS A C 1
ATOM 1612 O O . LYS A 1 205 ? -19.022 -9.162 -1.449 1.00 88.50 205 LYS A O 1
ATOM 1617 N N . ARG A 1 206 ? -18.301 -8.238 0.471 1.00 88.88 206 ARG A N 1
ATOM 1618 C CA . ARG A 1 206 ? -17.727 -7.059 -0.173 1.00 88.88 206 ARG A CA 1
ATOM 1619 C C . ARG A 1 206 ? -16.527 -7.423 -1.038 1.00 88.88 206 ARG A C 1
ATOM 1621 O O . ARG A 1 206 ? -16.478 -6.966 -2.173 1.00 88.88 206 ARG A O 1
ATOM 1628 N N . ARG A 1 207 ? -15.608 -8.260 -0.550 1.00 88.25 207 ARG A N 1
ATOM 1629 C CA . ARG A 1 207 ? -14.474 -8.758 -1.344 1.00 88.25 207 ARG A CA 1
ATOM 1630 C C . ARG A 1 207 ? -14.954 -9.411 -2.641 1.00 88.25 207 ARG A C 1
ATOM 1632 O O . ARG A 1 207 ? -14.491 -9.008 -3.698 1.00 88.25 207 ARG A O 1
ATOM 1639 N N . ALA A 1 208 ? -15.930 -10.319 -2.575 1.00 84.88 208 ALA A N 1
ATOM 1640 C CA . ALA A 1 208 ? -16.489 -10.984 -3.754 1.00 84.88 208 ALA A CA 1
ATOM 1641 C C . ALA A 1 208 ? -17.076 -9.989 -4.773 1.00 84.88 208 ALA A C 1
ATOM 1643 O O . ALA A 1 208 ? -16.796 -10.093 -5.966 1.00 84.88 208 ALA A O 1
ATOM 1644 N N . VAL A 1 209 ? -17.831 -8.985 -4.303 1.00 87.25 209 VAL A N 1
ATOM 1645 C CA . VAL A 1 209 ? -18.348 -7.910 -5.167 1.00 87.25 209 VAL A CA 1
ATOM 1646 C C . VAL A 1 209 ? -17.204 -7.133 -5.818 1.00 87.25 209 VAL A C 1
ATOM 1648 O O . VAL A 1 209 ? -17.217 -6.953 -7.030 1.00 87.25 209 VAL A O 1
ATOM 1651 N N . LEU A 1 210 ? -16.208 -6.692 -5.043 1.00 87.56 210 LEU A N 1
ATOM 1652 C CA . LEU A 1 210 ? -15.091 -5.895 -5.559 1.00 87.56 210 LEU A CA 1
ATOM 1653 C C . LEU A 1 210 ? -14.208 -6.685 -6.537 1.00 87.56 210 LEU A C 1
ATOM 1655 O O . LEU A 1 210 ? -13.794 -6.135 -7.554 1.00 87.56 210 LEU A O 1
ATOM 1659 N N . SER A 1 211 ? -13.944 -7.965 -6.273 1.00 83.31 211 SER A N 1
ATOM 1660 C CA . SER A 1 211 ? -13.192 -8.841 -7.181 1.00 83.31 211 SER A CA 1
ATOM 1661 C C . SER A 1 211 ? -13.914 -9.046 -8.517 1.00 83.31 211 SER A C 1
ATOM 1663 O O . SER A 1 211 ? -13.263 -9.116 -9.559 1.00 83.31 211 SER A O 1
ATOM 1665 N N . GLY A 1 212 ? -15.251 -9.057 -8.512 1.00 82.25 212 GLY A N 1
ATOM 1666 C CA . GLY A 1 212 ? -16.072 -9.147 -9.722 1.00 82.25 212 GLY A CA 1
ATOM 1667 C C . GLY A 1 212 ? -16.086 -7.887 -10.598 1.00 82.25 212 GLY A C 1
ATOM 1668 O O . GLY A 1 212 ? -16.589 -7.944 -11.714 1.00 82.25 212 GLY A O 1
ATOM 1669 N N . LEU A 1 213 ? -15.532 -6.755 -10.139 1.00 81.25 213 LEU A N 1
ATOM 1670 C CA . LEU A 1 213 ? -15.510 -5.492 -10.899 1.00 81.25 213 LEU A CA 1
ATOM 1671 C C . LEU A 1 213 ? -14.320 -5.363 -11.857 1.00 81.25 213 LEU A C 1
ATOM 1673 O O . LEU A 1 213 ? -14.197 -4.361 -12.573 1.00 81.25 213 LEU A O 1
ATOM 1677 N N . LYS A 1 214 ? -13.454 -6.377 -11.918 1.00 74.19 214 LYS A N 1
ATOM 1678 C CA . LYS A 1 214 ? -12.384 -6.450 -12.912 1.00 74.19 214 LYS A CA 1
ATOM 1679 C C . LYS A 1 214 ? -13.018 -6.339 -14.306 1.00 74.19 214 LYS A C 1
ATOM 1681 O O . LYS A 1 214 ? -13.946 -7.071 -14.621 1.00 74.19 214 LYS A O 1
ATOM 1686 N N . LEU A 1 215 ? -12.512 -5.423 -15.138 1.00 70.25 215 LEU A N 1
ATOM 1687 C CA . LEU A 1 215 ? -13.008 -5.089 -16.493 1.00 70.25 215 LEU A CA 1
ATOM 1688 C C . LEU A 1 215 ? -14.241 -4.170 -16.580 1.00 70.25 215 LEU A C 1
ATOM 1690 O O . LEU A 1 215 ? -14.535 -3.685 -17.675 1.00 70.25 215 LEU A O 1
ATOM 1694 N N . PHE A 1 216 ? -14.916 -3.852 -15.474 1.00 81.44 216 PHE A N 1
ATOM 1695 C CA . PHE A 1 216 ? -16.039 -2.911 -15.516 1.00 81.44 216 PHE A CA 1
ATOM 1696 C C . PHE A 1 216 ? -15.569 -1.466 -15.764 1.00 81.44 216 PHE A C 1
ATOM 1698 O O . PHE A 1 216 ? -14.506 -1.078 -15.271 1.00 81.44 216 PHE A O 1
ATOM 1705 N N . PRO A 1 217 ? -16.346 -0.644 -16.496 1.00 83.38 217 PRO A N 1
ATOM 1706 C CA . PRO A 1 217 ? -16.086 0.787 -16.630 1.00 83.38 217 PRO A CA 1
ATOM 1707 C C . PRO A 1 217 ? -16.047 1.524 -15.296 1.00 83.38 217 PRO A C 1
ATOM 1709 O O . PRO A 1 217 ? -16.740 1.153 -14.345 1.00 83.38 217 PRO A O 1
ATOM 1712 N N . GLY A 1 218 ? -15.249 2.591 -15.233 1.00 80.75 218 GLY A N 1
ATOM 1713 C CA . GLY A 1 218 ? -15.087 3.386 -14.016 1.00 80.75 218 GLY A CA 1
ATOM 1714 C C . GLY A 1 218 ? -16.393 4.009 -13.531 1.00 80.75 218 GLY A C 1
ATOM 1715 O O . GLY A 1 218 ? -16.624 4.073 -12.330 1.00 80.75 218 GLY A O 1
ATOM 1716 N N . GLU A 1 219 ? -17.286 4.373 -14.445 1.00 85.69 219 GLU A N 1
ATOM 1717 C CA . GLU A 1 219 ? -18.610 4.926 -14.152 1.00 85.69 219 GLU A CA 1
ATOM 1718 C C . GLU A 1 219 ? -19.486 3.943 -13.359 1.00 85.69 219 GLU A C 1
ATOM 1720 O O . GLU A 1 219 ? -20.316 4.361 -12.555 1.00 85.69 219 GLU A O 1
ATOM 1725 N N . VAL A 1 220 ? -19.274 2.637 -13.558 1.00 85.38 220 VAL A N 1
ATOM 1726 C CA . VAL A 1 220 ? -20.001 1.561 -12.870 1.00 85.38 220 VAL A CA 1
ATOM 1727 C C . VAL A 1 220 ? -19.261 1.117 -11.611 1.00 85.38 220 VAL A C 1
ATOM 1729 O O . VAL A 1 220 ? -19.870 0.944 -10.557 1.00 85.38 220 VAL A O 1
ATOM 1732 N N . ALA A 1 221 ? -17.943 0.934 -11.700 1.00 85.44 221 ALA A N 1
ATOM 1733 C CA . ALA A 1 221 ? -17.147 0.402 -10.601 1.00 85.44 221 ALA A CA 1
ATOM 1734 C C . ALA A 1 221 ? -16.943 1.427 -9.473 1.00 85.44 221 ALA A C 1
ATOM 1736 O O . ALA A 1 221 ? -17.053 1.082 -8.295 1.00 85.44 221 ALA A O 1
ATOM 1737 N N . HIS A 1 222 ? -16.673 2.693 -9.805 1.00 86.00 222 HIS A N 1
ATOM 1738 C CA . HIS A 1 222 ? -16.283 3.716 -8.831 1.00 86.00 222 HIS A CA 1
ATOM 1739 C C . HIS A 1 222 ? -17.317 3.917 -7.704 1.00 86.00 222 HIS A C 1
ATOM 1741 O O . HIS A 1 222 ? -16.913 3.900 -6.537 1.00 86.00 222 HIS A O 1
ATOM 1747 N N . PRO A 1 223 ? -18.637 4.030 -7.973 1.00 86.75 223 PRO A N 1
ATOM 1748 C CA . PRO A 1 223 ? -19.638 4.141 -6.909 1.00 86.75 223 PRO A CA 1
ATOM 1749 C C . PRO A 1 223 ? -19.693 2.927 -5.969 1.00 86.75 223 PRO A C 1
ATOM 1751 O O . PRO A 1 223 ? -20.099 3.070 -4.820 1.00 86.75 223 PRO A O 1
ATOM 1754 N N . ILE A 1 224 ? -19.279 1.740 -6.424 1.00 88.75 224 ILE A N 1
ATOM 1755 C CA . ILE A 1 224 ? -19.286 0.510 -5.616 1.00 88.75 224 ILE A CA 1
ATOM 1756 C C . ILE A 1 224 ? -18.049 0.450 -4.709 1.00 88.75 224 ILE A C 1
ATOM 1758 O O . ILE A 1 224 ? -18.155 0.127 -3.519 1.00 88.75 224 ILE A O 1
ATOM 1762 N N . TYR A 1 225 ? -16.879 0.808 -5.250 1.00 87.44 225 TYR A N 1
ATOM 1763 C CA . TYR A 1 225 ? -15.642 0.911 -4.471 1.00 87.44 225 TYR A CA 1
ATOM 1764 C C . TYR A 1 225 ? -15.780 1.943 -3.343 1.00 87.44 225 TYR A C 1
ATOM 1766 O O . TYR A 1 225 ? -15.453 1.631 -2.195 1.00 87.44 225 TYR A O 1
ATOM 1774 N N . TYR A 1 226 ? -16.333 3.122 -3.650 1.00 88.12 226 TYR A N 1
ATOM 1775 C CA . TYR A 1 226 ? -16.381 4.284 -2.749 1.00 88.12 226 TYR A CA 1
ATOM 1776 C C . TYR A 1 226 ? -17.800 4.670 -2.321 1.00 88.12 226 TYR A C 1
ATOM 1778 O O . TYR A 1 226 ? -18.106 5.853 -2.169 1.00 88.12 226 TYR A O 1
ATOM 1786 N N . SER A 1 227 ? -18.683 3.682 -2.151 1.00 87.38 227 SER A N 1
ATOM 1787 C CA . SER A 1 227 ? -20.074 3.938 -1.770 1.00 87.38 227 SER A CA 1
ATOM 1788 C C . SER A 1 227 ? -20.160 4.764 -0.482 1.00 87.38 227 SER A C 1
ATOM 1790 O O . SER A 1 227 ? -19.615 4.386 0.554 1.00 87.38 227 SER A O 1
ATOM 1792 N N . SER A 1 228 ? -20.923 5.857 -0.515 1.00 85.12 228 SER A N 1
ATOM 1793 C CA . SER A 1 228 ? -21.182 6.708 0.656 1.00 85.12 228 SER A CA 1
ATOM 1794 C C . SER A 1 228 ? -21.956 5.994 1.768 1.00 85.12 228 SER A C 1
ATOM 1796 O O . SER A 1 228 ? -21.983 6.470 2.901 1.00 85.12 228 SER A O 1
ATOM 1798 N N . SER A 1 229 ? -22.566 4.841 1.471 1.00 86.62 229 SER A N 1
ATOM 1799 C CA . SER A 1 229 ? -23.240 3.998 2.462 1.00 86.62 229 SER A CA 1
ATOM 1800 C C . SER A 1 229 ? -22.269 3.223 3.358 1.00 86.62 229 SER A C 1
ATOM 1802 O O . SER A 1 229 ? -22.702 2.598 4.328 1.00 86.62 229 SER A O 1
ATOM 1804 N N . LEU A 1 230 ? -20.977 3.188 3.016 1.00 89.69 230 LEU A N 1
ATOM 1805 C CA . LEU A 1 230 ? -19.971 2.472 3.788 1.00 89.69 230 LEU A CA 1
ATOM 1806 C C . LEU A 1 230 ? -19.628 3.243 5.060 1.00 89.69 230 LEU A C 1
ATOM 1808 O O . LEU A 1 230 ? -19.492 4.465 5.075 1.00 89.69 230 LEU A O 1
ATOM 1812 N N . LYS A 1 231 ? -19.478 2.499 6.152 1.00 91.44 231 LYS A N 1
ATOM 1813 C CA . LYS A 1 231 ? -19.194 3.061 7.467 1.00 91.44 231 LYS A CA 1
ATOM 1814 C C . LYS A 1 231 ? -17.716 3.437 7.542 1.00 91.44 231 LYS A C 1
ATOM 1816 O O . LYS A 1 231 ? -16.865 2.564 7.411 1.00 91.44 231 LYS A O 1
ATOM 1821 N N . ASN A 1 232 ? -17.403 4.710 7.755 1.00 91.69 232 ASN A N 1
ATOM 1822 C CA . ASN A 1 232 ? -16.029 5.152 8.004 1.00 91.69 232 ASN A CA 1
ATOM 1823 C C . ASN A 1 232 ? -15.672 5.017 9.511 1.00 91.69 232 ASN A C 1
ATOM 1825 O O . ASN A 1 232 ? -16.569 4.775 10.330 1.00 91.69 232 ASN A O 1
ATOM 1829 N N . PRO A 1 233 ? -14.389 5.149 9.903 1.00 91.56 233 PRO A N 1
ATOM 1830 C CA . PRO A 1 233 ? -13.973 5.013 11.303 1.00 91.56 233 PRO A CA 1
ATOM 1831 C C . PRO A 1 233 ? -14.621 6.020 12.269 1.00 91.56 233 PRO A C 1
ATOM 1833 O O . PRO A 1 233 ? -14.992 5.634 13.374 1.00 91.56 233 PRO A O 1
ATOM 1836 N N . GLU A 1 234 ? -14.810 7.279 11.858 1.00 87.44 234 GLU A N 1
ATOM 1837 C CA . GLU A 1 234 ? -15.440 8.331 12.678 1.00 87.44 234 GLU A CA 1
ATOM 1838 C C . GLU A 1 234 ? -16.897 7.978 13.001 1.00 87.44 234 GLU A C 1
ATOM 1840 O O . GLU A 1 234 ? -17.293 7.906 14.162 1.00 87.44 234 GLU A O 1
ATOM 1845 N N . VAL A 1 235 ? -17.670 7.624 11.972 1.00 86.44 235 VAL A N 1
ATOM 1846 C CA . VAL A 1 235 ? -19.064 7.188 12.096 1.00 86.44 235 VAL A CA 1
ATOM 1847 C C . VAL A 1 235 ? -19.168 5.921 12.945 1.00 86.44 235 VAL A C 1
ATOM 1849 O O . VAL A 1 235 ? -20.122 5.770 13.709 1.00 86.44 235 VAL A O 1
ATOM 1852 N N . PHE A 1 236 ? -18.210 4.995 12.828 1.00 87.44 236 PHE A N 1
ATOM 1853 C CA . PHE A 1 236 ? -18.162 3.816 13.690 1.00 87.44 236 PHE A CA 1
ATOM 1854 C C . PHE A 1 236 ? -17.924 4.205 15.155 1.00 87.44 236 PHE A C 1
ATOM 1856 O O . PHE A 1 236 ? -18.633 3.705 16.024 1.00 87.44 236 PHE A O 1
ATOM 1863 N N . LEU A 1 237 ? -16.989 5.112 15.445 1.00 82.12 237 LEU A N 1
ATOM 1864 C CA . LEU A 1 237 ? -16.712 5.573 16.810 1.00 82.12 237 LEU A CA 1
ATOM 1865 C C . LEU A 1 237 ? -17.912 6.284 17.453 1.00 82.12 237 LEU A C 1
ATOM 1867 O O . LEU A 1 237 ? -18.164 6.080 18.638 1.00 82.12 237 LEU A O 1
ATOM 1871 N N . GLU A 1 238 ? -18.657 7.081 16.687 1.00 81.88 238 GLU A N 1
ATOM 1872 C CA . GLU A 1 238 ? -19.815 7.837 17.184 1.00 81.88 238 GLU A CA 1
ATOM 1873 C C . GLU A 1 238 ? -21.053 6.965 17.422 1.00 81.88 238 GLU A C 1
ATOM 1875 O O . GLU A 1 238 ? -21.784 7.164 18.391 1.00 81.88 238 GLU A O 1
ATOM 1880 N N . LYS A 1 239 ? -21.317 6.005 16.526 1.00 76.56 239 LYS A N 1
ATOM 1881 C CA . LYS A 1 239 ? -22.576 5.238 16.520 1.00 76.56 239 LYS A CA 1
ATOM 1882 C C . LYS A 1 239 ? -22.518 3.930 17.301 1.00 76.56 239 LYS A C 1
ATOM 1884 O O . LYS A 1 239 ? -23.551 3.289 17.491 1.00 76.56 239 LYS A O 1
ATOM 1889 N N . THR A 1 240 ? -21.334 3.494 17.718 1.00 68.19 240 THR A N 1
ATOM 1890 C CA . THR A 1 240 ? -21.165 2.183 18.349 1.00 68.19 240 THR A CA 1
ATOM 1891 C C . THR A 1 240 ? -21.328 2.293 19.862 1.00 68.19 240 THR A C 1
ATOM 1893 O O . THR A 1 240 ? -20.526 2.918 20.546 1.00 68.19 240 THR A O 1
ATOM 1896 N N . SER A 1 241 ? -22.348 1.622 20.401 1.00 57.97 241 SER A N 1
ATOM 1897 C CA . SER A 1 241 ? -22.598 1.500 21.846 1.00 57.97 241 SER A CA 1
ATOM 1898 C C . SER A 1 241 ? -21.644 0.529 22.560 1.00 57.97 241 SER A C 1
ATOM 1900 O O . SER A 1 241 ? -21.689 0.400 23.785 1.00 57.97 241 SER A O 1
ATOM 1902 N N . LEU A 1 242 ? -20.783 -0.173 21.813 1.00 64.62 242 LEU A N 1
ATOM 1903 C CA . LEU A 1 242 ? -19.817 -1.120 22.365 1.00 64.62 242 LEU A CA 1
ATOM 1904 C C . LEU A 1 242 ? -18.729 -0.386 23.152 1.00 64.62 242 LEU A C 1
ATOM 1906 O O . LEU A 1 242 ? -18.203 0.645 22.734 1.00 64.62 242 LEU A O 1
ATOM 1910 N N . ARG A 1 243 ? -18.315 -0.982 24.273 1.00 67.69 243 ARG A N 1
ATOM 1911 C CA . ARG A 1 243 ? -17.104 -0.562 24.985 1.00 67.69 243 ARG A CA 1
ATOM 1912 C C . ARG A 1 243 ? -15.880 -0.920 24.142 1.00 67.69 243 ARG A C 1
ATOM 1914 O O . ARG A 1 243 ? -15.420 -2.057 24.150 1.00 67.69 243 ARG A O 1
ATOM 1921 N N . ILE A 1 244 ? -15.359 0.060 23.412 1.00 79.19 244 ILE A N 1
ATOM 1922 C CA . ILE A 1 244 ? -14.126 -0.076 22.633 1.00 79.19 244 ILE A CA 1
ATOM 1923 C C . ILE A 1 244 ? -12.933 0.035 23.589 1.00 79.19 244 ILE A C 1
ATOM 1925 O O . ILE A 1 244 ? -12.750 1.062 24.244 1.00 79.19 244 ILE A O 1
ATOM 1929 N N . GLY A 1 245 ? -12.123 -1.023 23.666 1.00 82.88 245 GLY A N 1
ATOM 1930 C CA . GLY A 1 245 ? -10.902 -1.023 24.471 1.00 82.88 245 GLY A CA 1
ATOM 1931 C C . GLY A 1 245 ? -9.858 -0.011 23.961 1.00 82.88 245 GLY A C 1
ATOM 1932 O O . GLY A 1 245 ? -9.881 0.339 22.779 1.00 82.88 245 GLY A O 1
ATOM 1933 N N . PRO A 1 246 ? -8.905 0.428 24.805 1.00 83.88 246 PRO A N 1
ATOM 1934 C CA . PRO A 1 246 ? -7.926 1.465 24.452 1.00 83.88 246 PRO A CA 1
ATOM 1935 C C . PRO A 1 246 ? -7.147 1.183 23.160 1.00 83.88 246 PRO A C 1
ATOM 1937 O O . PRO A 1 246 ? -7.029 2.058 22.308 1.00 83.88 246 PRO A O 1
ATOM 1940 N N . ASN A 1 247 ? -6.699 -0.060 22.960 1.00 84.12 247 ASN A N 1
ATOM 1941 C CA . ASN A 1 247 ? -5.967 -0.451 21.749 1.00 84.12 247 ASN A CA 1
ATOM 1942 C C . ASN A 1 247 ? -6.834 -0.365 20.486 1.00 84.12 247 ASN A C 1
ATOM 1944 O O . ASN A 1 247 ? -6.388 0.151 19.468 1.00 84.12 247 ASN A O 1
ATOM 1948 N N . ALA A 1 248 ? -8.084 -0.825 20.550 1.00 86.81 248 ALA A N 1
ATOM 1949 C CA . ALA A 1 248 ? -9.009 -0.740 19.421 1.00 86.81 248 ALA A CA 1
ATOM 1950 C C . ALA A 1 248 ? -9.344 0.720 19.077 1.00 86.81 248 ALA A C 1
ATOM 1952 O O . ALA A 1 248 ? -9.378 1.086 17.904 1.00 86.81 248 ALA A O 1
ATOM 1953 N N . ARG A 1 249 ? -9.527 1.570 20.096 1.00 88.25 249 ARG A N 1
ATOM 1954 C CA . ARG A 1 249 ? -9.734 3.014 19.924 1.00 88.25 249 ARG A CA 1
ATOM 1955 C C . ARG A 1 249 ? -8.532 3.671 19.250 1.00 88.25 249 ARG A C 1
ATOM 1957 O O . ARG A 1 249 ? -8.714 4.368 18.261 1.00 88.25 249 ARG A O 1
ATOM 1964 N N . ARG A 1 250 ? -7.319 3.369 19.715 1.00 88.88 250 ARG A N 1
ATOM 1965 C CA . ARG A 1 250 ? -6.066 3.850 19.119 1.00 88.88 250 ARG A CA 1
ATOM 1966 C C . ARG A 1 250 ? -5.935 3.463 17.644 1.00 88.88 250 ARG A C 1
ATOM 1968 O O . ARG A 1 250 ? -5.568 4.301 16.826 1.00 88.88 250 ARG A O 1
ATOM 1975 N N . ILE A 1 251 ? -6.257 2.217 17.285 1.00 91.69 251 ILE A N 1
ATOM 1976 C CA . ILE A 1 251 ? -6.258 1.781 15.880 1.00 91.69 251 ILE A CA 1
ATOM 1977 C C . ILE A 1 251 ? -7.298 2.560 15.067 1.00 91.69 251 ILE A C 1
ATOM 1979 O O . ILE A 1 251 ? -6.976 3.028 13.980 1.00 91.69 251 ILE A O 1
ATOM 1983 N N . LEU A 1 252 ? -8.514 2.753 15.585 1.00 92.50 252 LEU A N 1
ATOM 1984 C CA . LEU A 1 252 ? -9.560 3.525 14.902 1.00 92.50 252 LEU A CA 1
ATOM 1985 C C . LEU A 1 252 ? -9.171 4.997 14.704 1.00 92.50 252 LEU A C 1
ATOM 1987 O O . LEU A 1 252 ? -9.365 5.529 13.617 1.00 92.50 252 LEU A O 1
ATOM 1991 N N . GLU A 1 253 ? -8.563 5.635 15.704 1.00 92.56 253 GLU A N 1
ATOM 1992 C CA . GLU A 1 253 ? -8.017 6.994 15.592 1.00 92.56 253 GLU A CA 1
ATOM 1993 C C . GLU A 1 253 ? -6.897 7.066 14.545 1.00 92.56 253 GLU A C 1
ATOM 1995 O O . GLU A 1 253 ? -6.856 7.992 13.733 1.00 92.56 253 GLU A O 1
ATOM 2000 N N . GLY A 1 254 ? -6.023 6.057 14.503 1.00 95.25 254 GLY A N 1
ATOM 2001 C CA . GLY A 1 254 ? -5.003 5.946 13.464 1.00 95.25 254 GLY A CA 1
ATOM 2002 C C . GLY A 1 254 ? -5.586 5.753 12.061 1.00 95.25 254 GLY A C 1
ATOM 2003 O O . GLY A 1 254 ? -5.114 6.346 11.093 1.00 95.25 254 GLY A O 1
ATOM 2004 N N . LEU A 1 255 ? -6.665 4.983 11.935 1.00 96.31 255 LEU A N 1
ATOM 2005 C CA . LEU A 1 255 ? -7.397 4.801 10.681 1.00 96.31 255 LEU A CA 1
ATOM 2006 C C . LEU A 1 255 ? -8.093 6.095 10.222 1.00 96.31 255 LEU A C 1
ATOM 2008 O O . LEU A 1 255 ? -8.055 6.411 9.032 1.00 96.31 255 LEU A O 1
ATOM 2012 N N . THR A 1 256 ? -8.661 6.877 11.147 1.00 95.25 256 THR A N 1
ATOM 2013 C CA . THR A 1 256 ? -9.184 8.230 10.875 1.00 95.25 256 THR A CA 1
ATOM 2014 C C . THR A 1 256 ? -8.082 9.188 10.423 1.00 95.25 256 THR A C 1
ATOM 2016 O O . THR A 1 256 ? -8.273 9.987 9.506 1.00 95.25 256 THR A O 1
ATOM 2019 N N . PHE A 1 257 ? -6.902 9.114 11.041 1.00 95.81 257 PHE A N 1
ATOM 2020 C CA . PHE A 1 257 ? -5.750 9.888 10.591 1.00 95.81 257 PHE A CA 1
ATOM 2021 C C . PHE A 1 257 ? -5.353 9.491 9.162 1.00 95.81 257 PHE A C 1
ATOM 2023 O O . PHE A 1 257 ? -5.200 10.356 8.297 1.00 95.81 257 PHE A O 1
ATOM 2030 N N . LEU A 1 258 ? -5.242 8.187 8.894 1.00 95.12 258 LEU A N 1
ATOM 2031 C CA . LEU A 1 258 ? -4.829 7.649 7.600 1.00 95.12 258 LEU A CA 1
ATOM 2032 C C . LEU A 1 258 ? -5.784 8.048 6.463 1.00 95.12 258 LEU A C 1
ATOM 2034 O O . LEU A 1 258 ? -5.310 8.420 5.391 1.00 95.12 258 LEU A O 1
ATOM 2038 N N . SER A 1 259 ? -7.104 8.054 6.690 1.00 93.25 259 SER A N 1
ATOM 2039 C CA . SER A 1 259 ? -8.095 8.476 5.680 1.00 93.25 259 SER A CA 1
ATOM 2040 C C . SER A 1 259 ? -7.989 9.958 5.288 1.00 93.25 259 SER A C 1
ATOM 2042 O O . SER A 1 259 ? -8.459 10.372 4.225 1.00 93.25 259 SER A O 1
ATOM 2044 N N . ASN A 1 260 ? -7.337 10.768 6.125 1.00 92.19 260 ASN A N 1
ATOM 2045 C CA . ASN A 1 260 ? -7.110 12.191 5.893 1.00 92.19 260 ASN A CA 1
ATOM 2046 C C . ASN A 1 260 ? -5.701 12.517 5.383 1.00 92.19 260 ASN A C 1
ATOM 2048 O O . ASN A 1 260 ? -5.433 13.670 5.025 1.00 92.19 260 ASN A O 1
ATOM 2052 N N . VAL A 1 261 ? -4.810 11.524 5.303 1.00 91.94 261 VAL A N 1
ATOM 2053 C CA . VAL A 1 261 ? -3.466 11.701 4.751 1.00 91.94 261 VAL A CA 1
ATOM 2054 C C . VAL A 1 261 ? -3.547 12.141 3.293 1.00 91.94 261 VAL A C 1
ATOM 2056 O O . VAL A 1 261 ? -4.260 11.572 2.468 1.00 91.94 261 VAL A O 1
ATOM 2059 N N . LYS A 1 262 ? -2.737 13.149 2.974 1.00 90.44 262 LYS A N 1
ATOM 2060 C CA . LYS A 1 262 ? -2.565 13.693 1.633 1.00 90.44 262 LYS A CA 1
ATOM 2061 C C . LYS A 1 262 ? -1.206 13.284 1.079 1.00 90.44 262 LYS A C 1
ATOM 2063 O O . LYS A 1 262 ? -0.188 13.521 1.727 1.00 90.44 262 LYS A O 1
ATOM 2068 N N . LEU A 1 263 ? -1.186 12.696 -0.115 1.00 87.81 263 LEU A N 1
ATOM 2069 C CA . LEU A 1 263 ? 0.037 12.352 -0.847 1.00 87.81 263 LEU A CA 1
ATOM 2070 C C . LEU A 1 263 ? 0.008 12.961 -2.245 1.00 87.81 263 LEU A C 1
ATOM 2072 O O . LEU A 1 263 ? -1.063 13.162 -2.815 1.00 87.81 263 LEU A O 1
ATOM 2076 N N . TYR A 1 264 ? 1.187 13.181 -2.829 1.00 83.25 264 TYR A N 1
ATOM 2077 C CA . TYR A 1 264 ? 1.274 13.547 -4.238 1.00 83.25 264 TYR A CA 1
ATOM 2078 C C . TYR A 1 264 ? 0.612 12.487 -5.109 1.00 83.25 264 TYR A C 1
ATOM 2080 O O . TYR A 1 264 ? 0.832 11.275 -4.952 1.00 83.25 264 TYR A O 1
ATOM 2088 N N . THR A 1 265 ? -0.200 12.960 -6.043 1.00 77.12 265 THR A N 1
ATOM 2089 C CA . THR A 1 265 ? -0.849 12.086 -6.996 1.00 77.12 265 THR A CA 1
ATOM 2090 C C . THR A 1 265 ? 0.176 11.513 -7.960 1.00 77.12 265 THR A C 1
ATOM 2092 O O . THR A 1 265 ? 1.062 12.210 -8.456 1.00 77.12 265 THR A O 1
ATOM 2095 N N . GLN A 1 266 ? 0.028 10.232 -8.282 1.00 77.25 266 GLN A N 1
ATOM 2096 C CA . GLN A 1 266 ? 0.725 9.665 -9.422 1.00 77.25 266 GLN A CA 1
ATOM 2097 C C . GLN A 1 266 ? 0.148 10.274 -10.707 1.00 77.25 266 GLN A C 1
ATOM 2099 O O . GLN A 1 266 ? -0.972 9.955 -11.103 1.00 77.25 266 GLN A O 1
ATOM 2104 N N . LYS A 1 267 ? 0.895 11.193 -11.329 1.00 70.88 267 LYS A N 1
ATOM 2105 C CA . LYS A 1 267 ? 0.509 11.802 -12.610 1.00 70.88 267 LYS A CA 1
ATOM 2106 C C . LYS A 1 267 ? 0.826 10.886 -13.800 1.00 70.88 267 LYS A C 1
ATOM 2108 O O . LYS A 1 267 ? 0.098 10.923 -14.781 1.00 70.88 267 LYS A O 1
ATOM 2113 N N . THR A 1 268 ? 1.874 10.072 -13.684 1.00 70.81 268 THR A N 1
ATOM 2114 C CA . THR A 1 268 ? 2.430 9.237 -14.758 1.00 70.81 268 THR A CA 1
ATOM 2115 C C . THR A 1 268 ? 2.905 7.881 -14.239 1.00 70.81 268 THR A C 1
ATOM 2117 O O . THR A 1 268 ? 3.219 7.719 -13.052 1.00 70.81 268 THR A O 1
ATOM 2120 N N . GLY A 1 269 ? 3.006 6.924 -15.157 1.00 68.06 269 GLY A N 1
ATOM 2121 C CA . GLY A 1 269 ? 3.557 5.598 -14.903 1.00 68.06 269 GLY A CA 1
ATOM 2122 C C . GLY A 1 269 ? 2.563 4.585 -14.357 1.00 68.06 269 GLY A C 1
ATOM 2123 O O . GLY A 1 269 ? 1.363 4.834 -14.256 1.00 68.06 269 GLY A O 1
ATOM 2124 N N . ASN A 1 270 ? 3.080 3.406 -14.026 1.00 74.88 270 ASN A N 1
ATOM 2125 C CA . ASN A 1 270 ? 2.256 2.238 -13.763 1.00 74.88 270 ASN A CA 1
ATOM 2126 C C . ASN A 1 270 ? 1.648 2.265 -12.346 1.00 74.88 270 ASN A C 1
ATOM 2128 O O . ASN A 1 270 ? 2.340 2.081 -11.338 1.00 74.88 270 ASN A O 1
ATOM 2132 N N . CYS A 1 271 ? 0.336 2.504 -12.249 1.00 81.31 271 CYS A N 1
ATOM 2133 C CA . CYS A 1 271 ? -0.366 2.523 -10.963 1.00 81.31 271 CYS A CA 1
ATOM 2134 C C . CYS A 1 271 ? -0.436 1.149 -10.276 1.00 81.31 271 CYS A C 1
ATOM 2136 O O . CYS A 1 271 ? -0.568 1.092 -9.055 1.00 81.31 271 CYS A O 1
ATOM 2138 N N . TRP A 1 272 ? -0.222 0.061 -11.016 1.00 82.81 272 TRP A N 1
ATOM 2139 C CA . TRP A 1 272 ? -0.207 -1.313 -10.508 1.00 82.81 272 TRP A CA 1
ATOM 2140 C C . TRP A 1 272 ? 1.019 -1.639 -9.652 1.00 82.81 272 TRP A C 1
ATOM 2142 O O . TRP A 1 272 ? 0.970 -2.573 -8.860 1.00 82.81 272 TRP A O 1
ATOM 2152 N N . ILE A 1 273 ? 2.081 -0.834 -9.743 1.00 86.31 273 ILE A N 1
ATOM 2153 C CA . ILE A 1 273 ? 3.232 -0.880 -8.827 1.00 86.31 273 ILE A CA 1
ATOM 2154 C C . ILE A 1 273 ? 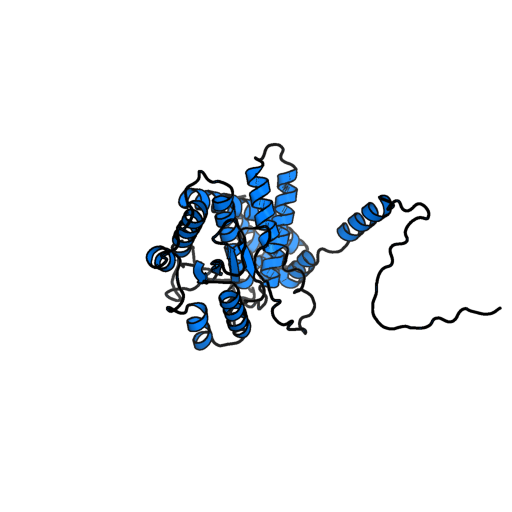3.050 0.129 -7.692 1.00 86.31 273 ILE A C 1
ATOM 2156 O O . ILE A 1 273 ? 3.337 -0.155 -6.530 1.00 86.31 273 ILE A O 1
ATOM 2160 N N . LYS A 1 274 ? 2.511 1.314 -8.001 1.00 86.19 274 LYS A N 1
ATOM 2161 C CA . LYS A 1 274 ? 2.420 2.400 -7.023 1.00 86.19 274 LYS A CA 1
ATOM 2162 C C . LYS A 1 274 ? 1.419 2.145 -5.901 1.00 86.19 274 LYS A C 1
ATOM 2164 O O . LYS A 1 274 ? 1.705 2.521 -4.764 1.00 86.19 274 LYS A O 1
ATOM 2169 N N . GLN A 1 275 ? 0.262 1.541 -6.190 1.00 87.81 275 GLN A N 1
ATOM 2170 C CA . GLN A 1 275 ? -0.712 1.252 -5.131 1.00 87.81 275 GLN A CA 1
ATOM 2171 C C . GLN A 1 275 ? -0.198 0.199 -4.138 1.00 87.81 275 GLN A C 1
ATOM 2173 O O . GLN A 1 275 ? -0.272 0.478 -2.942 1.00 87.81 275 GLN A O 1
ATOM 2178 N N . PRO A 1 276 ? 0.422 -0.926 -4.556 1.00 89.12 276 PRO A N 1
ATOM 2179 C CA . PRO A 1 276 ? 1.081 -1.842 -3.619 1.00 89.12 276 PRO A CA 1
ATOM 2180 C C . PRO A 1 276 ? 2.160 -1.173 -2.762 1.00 89.12 276 PRO A C 1
ATOM 2182 O O . PR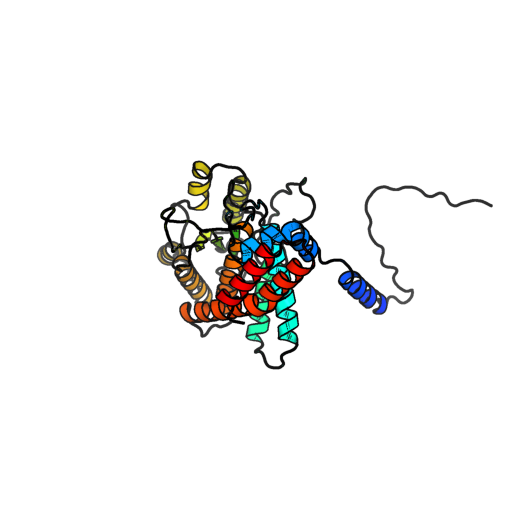O A 1 276 ? 2.243 -1.422 -1.563 1.00 89.12 276 PRO A O 1
ATOM 2185 N N . MET A 1 277 ? 2.937 -0.243 -3.324 1.00 90.88 277 MET A N 1
ATOM 2186 C CA . MET A 1 277 ? 3.901 0.535 -2.537 1.00 90.88 277 MET A CA 1
ATOM 2187 C C . MET A 1 277 ? 3.231 1.438 -1.490 1.00 90.88 277 MET A C 1
ATOM 2189 O O . MET A 1 277 ? 3.733 1.595 -0.378 1.00 90.88 277 MET A O 1
ATOM 2193 N N . ARG A 1 278 ? 2.065 2.012 -1.798 1.00 91.94 278 ARG A N 1
ATOM 2194 C CA . ARG A 1 278 ? 1.266 2.741 -0.802 1.00 91.94 278 ARG A CA 1
ATOM 2195 C C . ARG A 1 278 ? 0.653 1.804 0.242 1.00 91.94 278 ARG A C 1
ATOM 2197 O O . ARG A 1 278 ? 0.533 2.214 1.394 1.00 91.94 278 ARG A O 1
ATOM 2204 N N . CYS A 1 279 ? 0.328 0.562 -0.121 1.00 94.19 279 CYS A N 1
ATOM 2205 C CA . CYS A 1 279 ? -0.039 -0.474 0.845 1.00 94.19 279 CYS A CA 1
ATOM 2206 C C . CYS A 1 279 ? 1.113 -0.781 1.804 1.00 94.19 279 CYS A C 1
ATOM 2208 O O . CYS A 1 279 ? 0.867 -0.858 3.000 1.00 94.19 279 CYS A O 1
ATOM 2210 N N . LEU A 1 280 ? 2.358 -0.873 1.316 1.00 94.38 280 LEU A N 1
ATOM 2211 C CA . LEU A 1 280 ? 3.536 -1.046 2.176 1.00 94.38 280 LEU A CA 1
ATOM 2212 C C . LEU A 1 280 ? 3.653 0.091 3.206 1.00 94.38 280 LEU A C 1
ATOM 2214 O O . LEU A 1 280 ? 3.839 -0.155 4.398 1.00 94.38 280 LEU A O 1
ATOM 2218 N N . LEU A 1 281 ? 3.484 1.342 2.771 1.00 95.88 281 LEU A N 1
ATOM 2219 C CA . LEU A 1 281 ? 3.491 2.493 3.678 1.00 95.88 281 LEU A CA 1
ATOM 2220 C C . LEU A 1 281 ? 2.357 2.419 4.720 1.00 95.88 281 LEU A C 1
ATOM 2222 O O . LEU A 1 281 ? 2.582 2.692 5.899 1.00 95.88 281 LEU A O 1
ATOM 2226 N N . ALA A 1 282 ? 1.150 2.024 4.305 1.00 96.44 282 ALA A N 1
ATOM 2227 C CA . ALA A 1 282 ? 0.018 1.848 5.211 1.00 96.44 282 ALA A CA 1
ATOM 2228 C C . ALA A 1 282 ? 0.230 0.691 6.207 1.00 96.44 282 ALA A C 1
ATOM 2230 O O . ALA A 1 282 ? -0.098 0.846 7.383 1.00 96.44 282 ALA A O 1
ATOM 2231 N N . SER A 1 283 ? 0.813 -0.440 5.786 1.00 95.19 283 SER A N 1
ATOM 2232 C CA . SER A 1 283 ? 1.129 -1.551 6.696 1.00 95.19 283 SER A CA 1
ATOM 2233 C C . SER A 1 283 ? 2.196 -1.164 7.709 1.00 95.19 283 SER A C 1
ATOM 2235 O O . SER A 1 283 ? 2.016 -1.441 8.890 1.00 95.19 283 SER A O 1
ATOM 2237 N N . LEU A 1 284 ? 3.258 -0.467 7.285 1.00 95.25 284 LEU A N 1
ATOM 2238 C CA . LEU A 1 284 ? 4.289 0.040 8.198 1.00 95.25 284 LEU A CA 1
ATOM 2239 C C . LEU A 1 284 ? 3.664 0.938 9.266 1.00 95.25 284 LEU A C 1
ATOM 2241 O O . LEU A 1 284 ? 3.904 0.753 10.455 1.00 95.25 284 LEU A O 1
ATOM 2245 N N . TYR A 1 285 ? 2.806 1.867 8.848 1.00 97.06 285 TYR A N 1
ATOM 2246 C CA . TYR A 1 285 ? 2.085 2.750 9.756 1.00 97.06 285 TYR A CA 1
ATOM 2247 C C . TYR A 1 285 ? 1.240 1.990 10.791 1.00 97.06 285 TYR A C 1
ATOM 2249 O O . TYR A 1 285 ? 1.354 2.247 11.991 1.00 97.06 285 TYR A O 1
ATOM 2257 N N . LEU A 1 286 ? 0.413 1.044 10.341 1.00 95.25 286 LEU A N 1
ATOM 2258 C CA . LEU A 1 286 ? -0.485 0.287 11.216 1.00 95.2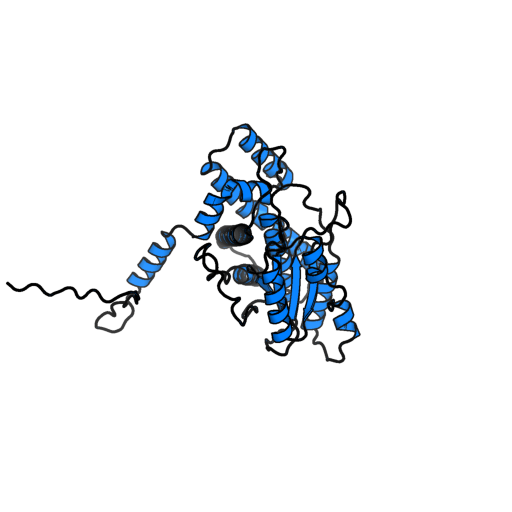5 286 LEU A CA 1
ATOM 2259 C C . LEU A 1 286 ? 0.263 -0.658 12.160 1.00 95.25 286 LEU A C 1
ATOM 2261 O O . LEU A 1 286 ? -0.158 -0.833 13.307 1.00 95.25 286 LEU A O 1
ATOM 2265 N N . GLU A 1 287 ? 1.363 -1.257 11.704 1.00 92.69 287 GLU A N 1
ATOM 2266 C CA . G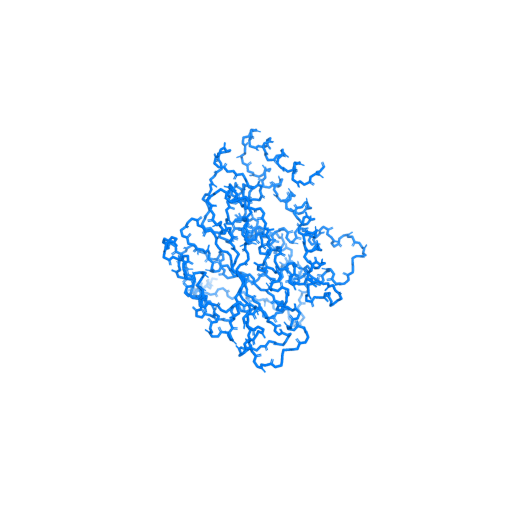LU A 1 287 ? 2.181 -2.139 12.536 1.00 92.69 287 GLU A CA 1
ATOM 2267 C C . GLU A 1 287 ? 3.017 -1.351 13.546 1.00 92.69 287 GLU A C 1
ATOM 2269 O O . GLU A 1 287 ? 3.059 -1.743 14.710 1.00 92.69 287 GLU A O 1
ATOM 2274 N N . ILE A 1 288 ? 3.569 -0.187 13.178 1.00 93.00 288 ILE A N 1
ATOM 2275 C CA . ILE A 1 288 ? 4.205 0.730 14.141 1.00 93.00 288 ILE A CA 1
ATOM 2276 C C . ILE A 1 288 ? 3.202 1.133 15.223 1.00 93.00 288 ILE A C 1
ATOM 2278 O O . ILE A 1 288 ? 3.502 1.004 16.406 1.00 93.00 288 ILE A O 1
ATOM 2282 N N . LEU A 1 289 ? 1.993 1.553 14.835 1.00 92.94 289 LEU A N 1
ATOM 2283 C CA . LEU A 1 289 ? 0.942 1.947 15.779 1.00 92.94 289 LEU A CA 1
ATOM 2284 C C . LEU A 1 289 ? 0.503 0.789 16.697 1.00 92.94 289 LEU A C 1
ATOM 2286 O O . LEU A 1 289 ? 0.090 1.023 17.836 1.00 92.94 289 LEU A O 1
ATOM 2290 N N . SER A 1 290 ? 0.583 -0.449 16.194 1.00 89.69 290 SER A N 1
ATOM 2291 C CA . SER A 1 290 ? 0.225 -1.674 16.920 1.00 89.69 290 SER A CA 1
ATOM 2292 C C . SER A 1 290 ? 1.325 -2.180 17.855 1.00 89.69 290 SER A C 1
ATOM 2294 O O . SER A 1 290 ? 1.008 -2.833 18.850 1.00 89.69 290 SER A O 1
ATOM 2296 N N . VAL A 1 291 ? 2.597 -1.963 17.514 1.00 88.69 291 VAL A N 1
ATOM 2297 C CA . VAL A 1 291 ? 3.754 -2.434 18.290 1.00 88.69 291 VAL A CA 1
ATOM 2298 C C . VAL A 1 291 ? 4.175 -1.387 19.315 1.00 88.69 291 VAL A C 1
ATOM 2300 O O . VAL A 1 291 ? 4.259 -1.715 20.495 1.00 88.69 291 VAL A O 1
ATOM 2303 N N . LYS A 1 292 ? 4.359 -0.135 18.885 1.00 89.88 292 LYS A N 1
ATOM 2304 C CA . LYS A 1 292 ? 4.794 0.979 19.734 1.00 89.88 292 LYS A CA 1
ATOM 2305 C C . LYS A 1 292 ? 3.564 1.638 20.349 1.00 89.88 292 LYS A C 1
ATOM 2307 O O . LYS A 1 292 ? 2.798 2.312 19.657 1.00 89.88 292 LYS A O 1
ATOM 2312 N N . GLN A 1 293 ? 3.296 1.376 21.626 1.00 84.88 293 GLN A N 1
ATOM 2313 C CA . GLN A 1 293 ? 2.071 1.850 22.294 1.00 84.88 293 GLN A CA 1
ATOM 2314 C C . GLN A 1 293 ? 2.141 3.323 22.723 1.00 84.88 293 GLN A C 1
ATOM 2316 O O . GLN A 1 293 ? 1.105 3.955 22.917 1.00 84.88 293 GLN A O 1
ATOM 2321 N N . ASP A 1 294 ? 3.347 3.863 22.834 1.00 87.94 294 ASP A N 1
ATOM 2322 C CA . ASP A 1 294 ? 3.683 5.197 23.329 1.00 87.94 294 ASP A CA 1
ATOM 2323 C C . ASP A 1 294 ? 3.653 6.293 22.248 1.00 87.94 294 ASP A C 1
ATOM 2325 O O . ASP A 1 294 ? 3.495 7.466 22.572 1.00 87.94 294 ASP A O 1
ATOM 2329 N N . VAL A 1 295 ? 3.740 5.936 20.963 1.00 91.44 295 VAL A N 1
ATOM 2330 C CA . VAL A 1 295 ? 3.769 6.923 19.864 1.00 91.44 295 VAL A CA 1
ATOM 2331 C C . VAL A 1 295 ? 2.377 7.462 19.514 1.00 91.44 295 VAL A C 1
ATOM 2333 O O . VAL A 1 295 ? 1.388 6.746 19.568 1.00 91.44 295 VAL A O 1
ATOM 2336 N N . SER A 1 296 ? 2.233 8.707 19.090 1.00 94.44 296 SER A N 1
ATOM 2337 C CA . SER A 1 296 ? 0.976 9.220 18.515 1.00 94.44 296 SER A CA 1
ATOM 2338 C C . SER A 1 296 ? 0.757 8.734 17.067 1.00 94.44 296 SER A C 1
ATOM 2340 O O . SER A 1 296 ? 1.713 8.320 16.403 1.00 94.44 296 SER A O 1
ATOM 2342 N N . PRO A 1 297 ? -0.469 8.823 16.504 1.00 94.69 297 PRO A N 1
ATOM 2343 C CA . PRO A 1 297 ? -0.705 8.592 15.074 1.00 94.69 297 PRO A CA 1
ATOM 2344 C C . PRO A 1 297 ? 0.226 9.402 14.153 1.00 94.69 297 PRO A C 1
ATOM 2346 O O . PRO A 1 297 ? 0.696 8.896 13.136 1.00 94.69 297 PRO A O 1
ATOM 2349 N N . GLN A 1 298 ? 0.542 10.646 14.506 1.00 95.75 298 GLN A N 1
ATOM 2350 C CA . GLN A 1 298 ? 1.416 11.520 13.725 1.00 95.75 298 GLN A CA 1
ATOM 2351 C C . GLN A 1 298 ? 2.876 11.049 13.769 1.00 95.75 298 GLN A C 1
ATOM 2353 O O . GLN A 1 298 ? 3.555 11.044 12.738 1.00 95.75 298 GLN A O 1
ATOM 2358 N N . GLU A 1 299 ? 3.356 10.631 14.941 1.00 96.00 299 GLU A N 1
ATOM 2359 C CA . GLU A 1 299 ? 4.706 10.085 15.119 1.00 96.00 299 GLU A CA 1
ATOM 2360 C C . GLU A 1 299 ? 4.858 8.735 14.423 1.00 96.00 299 GLU A C 1
ATOM 2362 O O . GLU A 1 299 ? 5.826 8.539 13.687 1.00 96.00 299 GLU A O 1
ATOM 2367 N N . ALA A 1 300 ? 3.865 7.850 14.552 1.00 95.88 300 ALA A N 1
ATOM 2368 C CA . ALA A 1 300 ? 3.825 6.582 13.831 1.00 95.88 300 ALA A CA 1
ATOM 2369 C C . ALA A 1 300 ? 3.875 6.801 12.312 1.00 95.88 300 ALA A C 1
ATOM 2371 O O . ALA A 1 300 ? 4.624 6.125 11.611 1.00 95.88 300 ALA A O 1
ATOM 2372 N N . TRP A 1 301 ? 3.142 7.790 11.787 1.00 96.50 301 TRP A N 1
ATOM 2373 C CA . TRP A 1 301 ? 3.184 8.138 10.365 1.00 96.50 301 TRP A CA 1
ATOM 2374 C C . TRP A 1 301 ? 4.540 8.702 9.929 1.00 96.50 301 TRP A C 1
ATOM 2376 O O . TRP A 1 301 ? 5.035 8.387 8.845 1.00 96.50 301 TRP A O 1
ATOM 2386 N N . LYS A 1 302 ? 5.165 9.543 10.761 1.00 95.56 302 LYS A N 1
ATOM 2387 C CA . LYS A 1 302 ? 6.511 10.069 10.498 1.00 95.56 302 LYS A CA 1
ATOM 2388 C C . LYS A 1 302 ? 7.540 8.936 10.445 1.00 95.56 302 LYS A C 1
ATOM 2390 O O . LYS A 1 302 ? 8.316 8.893 9.494 1.00 95.56 302 LYS A O 1
ATOM 2395 N N . ALA A 1 303 ? 7.499 8.019 11.411 1.00 93.25 303 ALA A N 1
ATOM 2396 C CA . ALA A 1 303 ? 8.365 6.845 11.460 1.00 93.25 303 ALA A CA 1
ATOM 2397 C C . ALA A 1 303 ? 8.130 5.912 10.260 1.00 93.25 303 ALA A C 1
ATOM 2399 O O . ALA A 1 303 ? 9.086 5.516 9.601 1.00 93.25 303 ALA A O 1
ATOM 2400 N N . ALA A 1 304 ? 6.867 5.646 9.907 1.00 95.50 304 ALA A N 1
ATOM 2401 C CA . ALA A 1 304 ? 6.512 4.823 8.751 1.00 95.50 304 ALA A CA 1
ATOM 2402 C C . ALA A 1 304 ? 7.067 5.392 7.442 1.00 95.50 304 ALA A C 1
ATOM 2404 O O . ALA A 1 304 ? 7.609 4.647 6.634 1.00 95.50 304 ALA A O 1
ATOM 2405 N N . LYS A 1 305 ? 6.973 6.713 7.236 1.00 94.69 305 LYS A N 1
ATOM 2406 C CA . LYS A 1 305 ? 7.550 7.368 6.053 1.00 94.69 305 LYS A CA 1
ATOM 2407 C C . LYS A 1 305 ? 9.071 7.265 6.011 1.00 94.69 305 LYS A C 1
ATOM 2409 O O . LYS A 1 305 ? 9.600 7.032 4.932 1.00 94.69 305 LYS A O 1
ATOM 2414 N N . ALA A 1 306 ? 9.746 7.454 7.145 1.00 90.00 306 ALA A N 1
ATOM 2415 C CA . ALA A 1 306 ? 11.202 7.353 7.217 1.00 90.00 306 ALA A CA 1
ATOM 2416 C C . ALA A 1 306 ? 11.666 5.935 6.857 1.00 90.00 306 ALA A C 1
ATOM 2418 O O . ALA A 1 306 ? 12.458 5.772 5.935 1.00 90.00 306 ALA A O 1
ATOM 2419 N N . LEU A 1 307 ? 11.071 4.918 7.487 1.00 91.19 307 LEU A N 1
ATOM 2420 C CA . LEU A 1 307 ? 11.383 3.515 7.213 1.00 91.19 307 LEU A CA 1
ATOM 2421 C C . LEU A 1 307 ? 11.019 3.117 5.776 1.00 91.19 307 LEU A C 1
ATOM 2423 O O . LEU A 1 307 ? 11.786 2.453 5.091 1.00 91.19 307 LEU A O 1
ATOM 2427 N N . TYR A 1 308 ? 9.878 3.580 5.266 1.00 93.88 308 TYR A N 1
ATOM 2428 C CA . TYR A 1 308 ? 9.497 3.370 3.871 1.00 93.88 308 TYR A CA 1
ATOM 2429 C C . TYR A 1 308 ? 10.516 3.979 2.893 1.00 93.88 308 TYR A C 1
ATOM 2431 O O . TYR A 1 308 ? 10.895 3.325 1.926 1.00 93.88 308 TYR A O 1
ATOM 2439 N N . GLN A 1 309 ? 10.989 5.205 3.140 1.00 92.06 309 GLN A N 1
ATOM 2440 C CA . GLN A 1 309 ? 12.028 5.840 2.319 1.00 92.06 309 GLN A CA 1
ATOM 2441 C C . GLN A 1 309 ? 13.350 5.076 2.378 1.00 92.06 309 GLN A C 1
ATOM 2443 O O . GLN A 1 309 ? 14.015 4.932 1.353 1.00 92.06 309 GLN A O 1
ATOM 2448 N N . GLU A 1 310 ? 13.714 4.578 3.554 1.00 90.75 310 GLU A N 1
ATOM 2449 C CA . GLU A 1 310 ? 14.912 3.773 3.748 1.00 90.75 310 GLU A CA 1
ATOM 2450 C C . GLU A 1 310 ? 14.834 2.446 2.985 1.00 90.75 310 GLU A C 1
ATOM 2452 O O . GLU A 1 310 ? 15.723 2.159 2.189 1.00 90.75 310 GLU A O 1
ATOM 2457 N N . ILE A 1 311 ? 13.727 1.703 3.108 1.00 91.06 311 ILE A N 1
ATOM 2458 C CA . ILE A 1 311 ? 13.471 0.475 2.336 1.00 91.06 311 ILE A CA 1
ATOM 2459 C C . ILE A 1 311 ? 13.584 0.754 0.833 1.00 91.06 311 ILE A C 1
ATOM 2461 O O . ILE A 1 311 ? 14.246 0.016 0.101 1.00 91.06 311 ILE A O 1
ATOM 2465 N N . GLN A 1 312 ? 12.969 1.839 0.352 1.00 93.00 312 GLN A N 1
ATOM 2466 C CA . GLN A 1 312 ? 13.060 2.210 -1.059 1.00 93.00 312 GLN A CA 1
ATOM 2467 C C . GLN A 1 312 ? 14.499 2.526 -1.484 1.00 93.00 312 GLN A C 1
ATOM 2469 O O . GLN A 1 312 ? 14.893 2.132 -2.578 1.00 93.00 312 GLN A O 1
ATOM 2474 N N . LYS A 1 313 ? 15.268 3.238 -0.653 1.00 91.12 313 LYS A N 1
ATOM 2475 C CA . LYS A 1 313 ? 16.648 3.637 -0.954 1.00 91.12 313 LYS A CA 1
ATOM 2476 C C . LYS A 1 313 ? 17.609 2.449 -0.931 1.00 91.12 313 LYS A C 1
ATOM 2478 O O . LYS A 1 313 ? 18.444 2.350 -1.821 1.00 91.12 313 LYS A O 1
ATOM 2483 N N . THR A 1 314 ? 17.494 1.578 0.064 1.00 88.31 314 THR A N 1
ATOM 2484 C CA . THR A 1 314 ? 18.420 0.463 0.283 1.00 88.31 314 THR A CA 1
ATOM 2485 C C . THR A 1 314 ? 18.070 -0.724 -0.606 1.00 88.31 314 THR A C 1
ATOM 2487 O O . THR A 1 314 ? 18.897 -1.160 -1.400 1.00 88.31 314 THR A O 1
ATOM 2490 N N . ALA A 1 315 ? 16.831 -1.210 -0.539 1.00 90.69 315 ALA A N 1
ATOM 2491 C CA . ALA A 1 315 ? 16.406 -2.403 -1.267 1.00 90.69 315 ALA A CA 1
ATOM 2492 C C . ALA A 1 315 ? 15.770 -2.074 -2.620 1.00 90.69 315 ALA A C 1
ATOM 2494 O O . ALA A 1 315 ? 16.115 -2.672 -3.635 1.00 90.69 315 ALA A O 1
ATOM 2495 N N . GLY A 1 316 ? 14.868 -1.088 -2.661 1.00 92.25 316 GLY A N 1
ATOM 2496 C CA . GLY A 1 316 ? 14.162 -0.721 -3.892 1.00 92.25 316 GLY A CA 1
ATOM 2497 C C . GLY A 1 316 ? 15.110 -0.294 -5.012 1.00 92.25 316 GLY A C 1
ATOM 2498 O O . GLY A 1 316 ? 15.042 -0.828 -6.113 1.00 92.25 316 GLY A O 1
ATOM 2499 N N . VAL A 1 317 ? 16.034 0.631 -4.735 1.00 94.19 317 VAL A N 1
ATOM 2500 C CA . VAL A 1 317 ? 17.033 1.073 -5.722 1.00 94.19 317 VAL A CA 1
ATOM 2501 C C . VAL A 1 317 ? 17.977 -0.063 -6.120 1.00 94.19 317 VAL A C 1
ATOM 2503 O O . VAL A 1 317 ? 18.318 -0.146 -7.298 1.00 94.19 317 VAL A O 1
ATOM 2506 N N . SER A 1 318 ? 18.378 -0.928 -5.181 1.00 92.12 318 SER A N 1
ATOM 2507 C CA . SER A 1 318 ? 19.218 -2.097 -5.481 1.00 92.12 318 SER A CA 1
ATOM 2508 C C . SER A 1 318 ? 18.542 -3.006 -6.513 1.00 92.12 318 SER A C 1
ATOM 2510 O O . SER A 1 318 ? 19.098 -3.235 -7.586 1.00 92.12 318 SER A O 1
ATOM 2512 N N . LEU A 1 319 ? 17.283 -3.385 -6.267 1.00 92.62 319 LEU A N 1
ATOM 2513 C CA . LEU A 1 319 ? 16.492 -4.201 -7.192 1.00 92.62 319 LEU A CA 1
ATOM 2514 C C . LEU A 1 319 ? 16.277 -3.522 -8.547 1.00 92.62 319 LEU A C 1
ATOM 2516 O O . LEU A 1 319 ? 16.349 -4.175 -9.581 1.00 92.62 319 LEU A O 1
ATOM 2520 N N . ILE A 1 320 ? 16.040 -2.207 -8.580 1.00 94.50 320 ILE A N 1
ATOM 2521 C CA . ILE A 1 320 ? 15.941 -1.485 -9.856 1.00 94.50 320 ILE A CA 1
ATOM 2522 C C . ILE A 1 320 ? 17.249 -1.573 -10.648 1.00 94.50 320 ILE A C 1
ATOM 2524 O O . ILE A 1 320 ? 17.203 -1.782 -11.858 1.00 94.50 320 ILE A O 1
ATOM 2528 N N . ARG A 1 321 ? 18.406 -1.431 -9.993 1.00 94.31 321 ARG A N 1
ATOM 2529 C CA . ARG A 1 321 ? 19.714 -1.536 -10.660 1.00 94.31 321 ARG A CA 1
ATOM 2530 C C . ARG A 1 321 ? 19.988 -2.947 -11.170 1.00 94.31 321 ARG A C 1
ATOM 2532 O O . ARG A 1 321 ? 20.526 -3.088 -12.264 1.00 94.31 321 ARG A O 1
ATOM 2539 N N . GLU A 1 322 ? 19.591 -3.964 -10.414 1.00 92.62 322 GLU A N 1
ATOM 2540 C CA . GLU A 1 322 ? 19.649 -5.360 -10.849 1.00 92.62 322 GLU A CA 1
ATOM 2541 C C . GLU A 1 322 ? 18.801 -5.571 -12.110 1.00 92.62 322 GLU A C 1
ATOM 2543 O O . GLU A 1 322 ? 19.340 -5.945 -13.152 1.00 92.62 322 GLU A O 1
ATOM 2548 N N . LEU A 1 323 ? 17.520 -5.184 -12.076 1.00 92.62 323 LEU A N 1
ATOM 2549 C CA . LEU A 1 323 ? 16.615 -5.284 -13.227 1.00 92.62 323 LEU A CA 1
ATOM 2550 C C . LEU A 1 323 ? 17.150 -4.543 -14.460 1.00 92.62 323 LEU A C 1
ATOM 2552 O O . LEU A 1 323 ? 17.002 -5.024 -15.582 1.00 92.62 323 LEU A O 1
ATOM 2556 N N . MET A 1 324 ? 17.792 -3.385 -14.278 1.00 92.62 324 MET A N 1
ATOM 2557 C CA . MET A 1 324 ? 18.441 -2.659 -15.375 1.00 92.62 324 MET A CA 1
ATOM 2558 C C . MET A 1 324 ? 19.591 -3.444 -16.010 1.00 92.62 324 MET A C 1
ATOM 2560 O O . MET A 1 324 ? 19.787 -3.331 -17.216 1.00 92.62 324 MET A O 1
ATOM 2564 N N . SER A 1 325 ? 20.357 -4.202 -15.222 1.00 91.81 325 SER A N 1
ATOM 2565 C CA . SER A 1 325 ? 21.485 -4.999 -15.720 1.00 91.81 325 SER A CA 1
ATOM 2566 C C . SER A 1 325 ? 21.043 -6.244 -16.494 1.00 91.81 325 SER A C 1
ATOM 2568 O O . SER A 1 325 ? 21.755 -6.710 -17.380 1.00 91.81 325 SER A O 1
ATOM 2570 N N . GLU A 1 326 ? 19.842 -6.738 -16.197 1.00 87.69 326 GLU A N 1
ATOM 2571 C CA 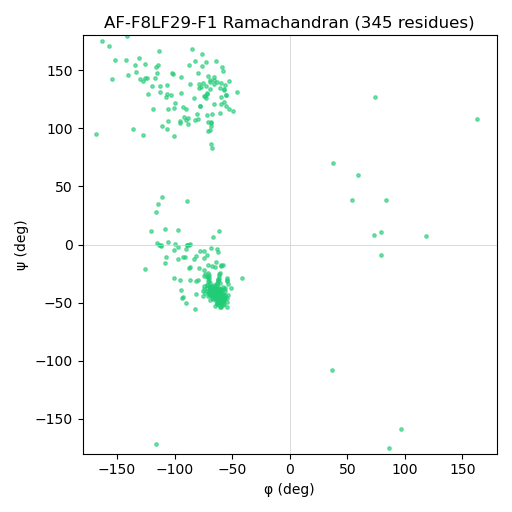. GLU A 1 326 ? 19.260 -7.948 -16.784 1.00 87.69 326 GLU A CA 1
ATOM 2572 C C . GLU A 1 326 ? 18.303 -7.645 -17.948 1.00 87.69 326 GLU A C 1
ATOM 2574 O O . GLU A 1 326 ? 17.928 -8.536 -18.709 1.00 87.69 326 GLU A O 1
ATOM 2579 N N . THR A 1 327 ? 17.921 -6.377 -18.119 1.00 87.31 327 THR A N 1
ATOM 2580 C CA . THR A 1 327 ? 16.990 -5.926 -19.159 1.00 87.31 327 THR A CA 1
ATOM 2581 C C . THR A 1 327 ? 17.727 -5.180 -20.264 1.00 87.31 327 THR A C 1
ATOM 2583 O O . THR A 1 327 ? 18.544 -4.298 -20.014 1.00 87.31 327 THR A O 1
ATOM 2586 N N . THR A 1 328 ? 17.380 -5.453 -21.524 1.00 89.06 328 THR A N 1
ATOM 2587 C CA . THR A 1 328 ? 17.882 -4.650 -22.649 1.00 89.06 328 THR A CA 1
ATOM 2588 C C . THR A 1 328 ? 17.236 -3.261 -22.634 1.00 89.06 328 THR A C 1
ATOM 2590 O O . THR A 1 328 ? 16.069 -3.105 -22.995 1.00 89.06 328 THR A O 1
ATOM 2593 N N . LEU A 1 329 ? 18.000 -2.248 -22.225 1.00 87.12 329 LEU A N 1
ATOM 2594 C CA . LEU A 1 329 ? 17.590 -0.844 -22.168 1.00 87.12 329 LEU A CA 1
ATOM 2595 C C . LEU A 1 329 ? 18.417 0.001 -23.140 1.00 87.12 329 LEU A C 1
ATOM 2597 O O . LEU A 1 329 ? 19.600 -0.256 -23.350 1.00 87.12 329 LEU A O 1
ATOM 2601 N N . SER A 1 330 ? 17.819 1.050 -23.706 1.00 89.94 330 SER A N 1
ATOM 2602 C CA . SER A 1 330 ? 18.580 2.042 -24.469 1.00 89.94 330 SER A CA 1
ATOM 2603 C C . SER A 1 330 ? 19.357 2.983 -23.545 1.00 89.94 330 SER A C 1
ATOM 2605 O O . SER A 1 330 ? 18.918 3.288 -22.432 1.00 89.94 330 SER A O 1
ATOM 2607 N N . ASP A 1 331 ? 20.460 3.557 -24.033 1.00 90.75 331 ASP A N 1
ATOM 2608 C CA . ASP A 1 331 ? 21.253 4.529 -23.266 1.00 90.75 331 ASP A CA 1
ATOM 2609 C C . ASP A 1 331 ? 20.419 5.708 -22.740 1.00 90.75 331 ASP A C 1
ATOM 2611 O O . ASP A 1 331 ? 20.681 6.252 -21.666 1.00 90.75 331 ASP A O 1
ATOM 2615 N N . SER A 1 332 ? 19.397 6.138 -23.491 1.00 89.62 332 SER A N 1
ATOM 2616 C CA . SER A 1 332 ? 18.501 7.207 -23.044 1.00 89.62 332 SER A CA 1
ATOM 2617 C C . SER A 1 332 ? 17.616 6.781 -21.873 1.00 89.62 332 SER A C 1
ATOM 2619 O O . SER A 1 332 ? 17.333 7.606 -21.001 1.00 89.62 332 SER A O 1
ATOM 2621 N N . GLN A 1 333 ? 17.181 5.516 -21.840 1.00 88.62 333 GLN A N 1
ATOM 2622 C CA . GLN A 1 333 ? 16.410 4.968 -20.725 1.00 88.62 333 GLN A CA 1
ATOM 2623 C C . GLN A 1 333 ? 17.290 4.850 -19.483 1.00 88.62 333 GLN A C 1
ATOM 2625 O O . GLN A 1 333 ? 16.897 5.366 -18.440 1.00 88.62 333 GLN A O 1
ATOM 2630 N N . ILE A 1 334 ? 18.498 4.292 -19.620 1.00 91.69 334 ILE A N 1
ATOM 2631 C CA . ILE A 1 334 ? 19.477 4.168 -18.528 1.00 91.69 334 ILE A CA 1
ATOM 2632 C C . ILE A 1 334 ? 19.750 5.540 -17.898 1.00 91.69 334 ILE A C 1
ATOM 2634 O O . ILE A 1 334 ? 19.492 5.736 -16.712 1.00 91.69 334 ILE A O 1
ATOM 2638 N N . ARG A 1 335 ? 20.119 6.547 -18.707 1.00 90.81 335 ARG A N 1
ATOM 2639 C CA . ARG A 1 335 ? 20.349 7.921 -18.217 1.00 90.81 335 ARG A CA 1
ATOM 2640 C C . ARG A 1 335 ? 19.132 8.529 -17.518 1.00 90.81 335 ARG A C 1
ATOM 2642 O O . ARG A 1 335 ? 19.280 9.300 -16.570 1.00 90.81 335 ARG A O 1
ATOM 2649 N N . THR A 1 336 ? 17.924 8.238 -18.003 1.00 90.25 336 THR A N 1
ATOM 2650 C CA . THR A 1 336 ? 16.690 8.754 -17.394 1.00 90.25 336 THR A CA 1
ATOM 2651 C C . THR A 1 336 ? 16.432 8.111 -16.037 1.00 90.25 336 THR A C 1
ATOM 2653 O O . THR A 1 336 ? 16.065 8.820 -15.098 1.00 90.25 336 THR A O 1
ATOM 2656 N N . ILE A 1 337 ? 16.643 6.799 -15.933 1.00 90.69 337 ILE A N 1
ATOM 2657 C CA . ILE A 1 337 ? 16.497 6.045 -14.690 1.00 90.69 337 ILE A CA 1
ATOM 2658 C C . ILE A 1 337 ? 17.503 6.545 -13.653 1.00 90.69 337 ILE A C 1
ATOM 2660 O O . ILE A 1 337 ? 17.086 6.944 -12.566 1.00 90.69 337 ILE A O 1
ATOM 2664 N N . ASP A 1 338 ? 18.787 6.624 -14.010 1.00 92.75 338 ASP A N 1
ATOM 2665 C CA . ASP A 1 338 ? 19.844 7.096 -13.109 1.00 92.75 338 ASP A CA 1
ATOM 2666 C C . ASP A 1 338 ? 19.539 8.496 -12.573 1.00 92.75 338 ASP A C 1
ATOM 2668 O O . ASP A 1 338 ? 19.583 8.736 -11.365 1.00 92.75 338 ASP A O 1
ATOM 2672 N N . ARG A 1 339 ? 19.128 9.414 -13.457 1.00 91.06 339 ARG A N 1
ATOM 2673 C CA . ARG A 1 339 ? 18.739 10.773 -13.066 1.00 91.06 339 ARG A CA 1
ATOM 2674 C C . ARG A 1 339 ? 17.581 10.777 -12.067 1.00 91.06 339 ARG A C 1
ATOM 2676 O O . ARG A 1 339 ? 17.607 11.554 -11.114 1.00 91.06 339 ARG A O 1
ATOM 2683 N N . GLU A 1 340 ? 16.550 9.960 -12.281 1.00 90.50 340 GLU A N 1
ATOM 2684 C CA . GLU A 1 340 ? 15.400 9.901 -11.371 1.00 90.50 340 GLU A CA 1
ATOM 2685 C C . GLU A 1 340 ? 15.742 9.230 -10.038 1.00 90.50 340 GLU A C 1
ATOM 2687 O O . GLU A 1 340 ? 15.246 9.684 -9.005 1.00 90.50 340 GLU A O 1
ATOM 2692 N N . ILE A 1 341 ? 16.623 8.223 -10.031 1.00 91.19 341 ILE A N 1
ATOM 2693 C CA . ILE A 1 341 ? 17.158 7.636 -8.797 1.00 91.19 341 ILE A CA 1
ATOM 2694 C C . ILE A 1 341 ? 17.910 8.709 -8.000 1.00 91.19 341 ILE A C 1
ATOM 2696 O O . ILE A 1 341 ? 17.566 8.957 -6.842 1.00 91.19 341 ILE A O 1
ATOM 2700 N N . SER A 1 342 ? 18.870 9.405 -8.619 1.00 89.94 342 SER A N 1
ATOM 2701 C CA . SER A 1 342 ? 19.649 10.463 -7.960 1.00 89.94 342 SER A CA 1
ATOM 2702 C C . SER A 1 342 ? 18.764 11.594 -7.434 1.00 89.94 342 SER A C 1
ATOM 2704 O O . SER A 1 342 ? 18.936 12.046 -6.304 1.00 89.94 342 SER A O 1
ATOM 2706 N N . LYS A 1 343 ? 17.769 12.023 -8.221 1.00 89.25 343 LYS A N 1
ATOM 2707 C CA . LYS A 1 343 ? 16.833 13.089 -7.837 1.00 89.25 343 LYS A CA 1
ATOM 2708 C C . LYS A 1 343 ? 15.971 12.720 -6.628 1.00 89.25 343 LYS A C 1
ATOM 2710 O O . LYS A 1 343 ? 15.649 13.596 -5.830 1.00 89.25 343 LYS A O 1
ATOM 2715 N N . ARG A 1 344 ? 15.530 11.463 -6.525 1.00 84.62 344 ARG A N 1
ATOM 2716 C CA . ARG A 1 344 ? 14.521 11.037 -5.537 1.00 84.62 344 ARG A CA 1
ATOM 2717 C C . ARG A 1 344 ? 15.110 10.469 -4.260 1.00 84.62 344 ARG A C 1
ATOM 2719 O O . ARG A 1 344 ? 14.475 10.594 -3.218 1.00 84.62 344 ARG A O 1
ATOM 2726 N N . PHE A 1 345 ? 16.276 9.839 -4.349 1.00 84.75 345 PHE A N 1
ATOM 2727 C CA . PHE A 1 345 ? 16.865 9.107 -3.230 1.00 84.75 345 PHE A CA 1
ATOM 2728 C C . PHE A 1 345 ? 18.159 9.726 -2.702 1.00 84.75 345 PHE A C 1
ATOM 2730 O O . PHE A 1 345 ? 18.696 9.190 -1.732 1.00 84.75 345 PHE A O 1
ATOM 2737 N N . SER A 1 346 ? 18.617 10.841 -3.300 1.00 65.44 346 SER A N 1
ATOM 2738 C CA . SER A 1 346 ? 19.831 11.585 -2.924 1.00 65.44 346 SER A CA 1
ATOM 2739 C C . SER A 1 346 ? 20.944 10.624 -2.499 1.00 65.44 346 SER A C 1
ATOM 2741 O O . SER A 1 346 ? 21.215 10.446 -1.305 1.00 65.44 346 SER A O 1
ATOM 2743 N N . LEU A 1 347 ? 21.469 9.905 -3.494 1.00 47.28 347 LEU A N 1
ATOM 2744 C CA . LEU A 1 347 ? 22.653 9.061 -3.355 1.00 47.28 347 LEU A CA 1
ATOM 2745 C C . LEU A 1 347 ? 23.914 9.910 -3.441 1.00 47.28 347 LEU A C 1
ATOM 2747 O O . LEU A 1 347 ? 23.945 10.793 -4.330 1.00 47.28 347 LEU A O 1
#

Nearest PDB structures (foldseek):
  5yje-assembly1_B  TM=6.092E-01  e=8.133E+00  Homo sapiens

pLDDT: mean 75.37, std 20.29, range [24.31, 97.06]

Organism: NCBI:txid765953